Protein AF-A0A0P7M4K6-F1 (afdb_monomer_lite)

Secondary structure (DSSP, 8-state):
-HHHHHHHHHHHHHHHHHHHHHHHHHHHHHHHHHHHHHHHHHHHHHHHHHHHHHHHHHHHHHHHHHHHHHTTTTSTTTTTSEEE-SS-EEE--S-----S----SS---S-------S----S----SS----SS------SSSS-------TT------SS-----SS-----SS-----S-----S-----TTS---S---TT-SSEEEEEETTEEEEEETTEEEEEEE--

Structure (mmCIF, N/CA/C/O backbone):
data_AF-A0A0P7M4K6-F1
#
_entry.id   AF-A0A0P7M4K6-F1
#
loop_
_atom_site.group_PDB
_atom_site.id
_atom_site.type_symbol
_atom_site.label_atom_id
_atom_site.label_alt_id
_atom_site.label_comp_id
_atom_site.label_asym_id
_atom_site.label_entity_id
_atom_site.label_seq_id
_atom_site.pdbx_PDB_ins_code
_atom_site.Cartn_x
_atom_site.Cartn_y
_atom_site.Cartn_z
_atom_site.occupancy
_atom_site.B_iso_or_equiv
_atom_site.auth_seq_id
_atom_site.auth_comp_id
_atom_site.auth_asym_id
_atom_site.auth_atom_id
_atom_site.pdbx_PDB_model_num
ATOM 1 N N . MET A 1 1 ? -70.072 -16.466 118.649 1.00 64.88 1 MET A N 1
ATOM 2 C CA . MET A 1 1 ? -68.606 -16.538 118.839 1.00 64.88 1 MET A CA 1
ATOM 3 C C . MET A 1 1 ? -67.950 -17.499 117.843 1.00 64.88 1 MET A C 1
ATOM 5 O O . MET A 1 1 ? -67.249 -17.016 116.972 1.00 64.88 1 MET A O 1
ATOM 9 N N . VAL A 1 2 ? -68.235 -18.811 117.861 1.00 77.62 2 VAL A N 1
ATOM 10 C CA . VAL A 1 2 ? -67.533 -19.819 117.018 1.00 77.62 2 VAL A CA 1
ATOM 11 C C . VAL A 1 2 ? -67.615 -19.572 115.499 1.00 77.62 2 VAL A C 1
ATOM 13 O O . VAL A 1 2 ? -66.593 -19.609 114.824 1.00 77.62 2 VAL A O 1
ATOM 16 N N . GLN A 1 3 ? -68.791 -19.252 114.942 1.00 82.19 3 GLN A N 1
ATOM 17 C CA . GLN A 1 3 ? -68.910 -18.974 113.497 1.00 82.19 3 GLN A CA 1
ATOM 18 C C . GLN A 1 3 ? -68.157 -17.717 113.035 1.00 82.19 3 GLN A C 1
ATOM 20 O O . GLN A 1 3 ? -67.748 -17.632 111.880 1.00 82.19 3 GLN A O 1
ATOM 25 N N . LEU A 1 4 ? -67.984 -16.737 113.923 1.00 84.75 4 LEU A N 1
ATOM 26 C CA . LEU A 1 4 ? -67.258 -15.503 113.625 1.00 84.75 4 LEU A CA 1
ATOM 27 C C . LEU A 1 4 ? -65.752 -15.778 113.512 1.00 84.75 4 LEU A C 1
ATOM 29 O O . LEU A 1 4 ? -65.132 -15.296 112.571 1.00 84.75 4 LEU A O 1
ATOM 33 N N . ASN A 1 5 ? -65.206 -16.635 114.384 1.00 85.19 5 ASN A N 1
ATOM 34 C CA . ASN A 1 5 ? -63.810 -17.078 114.302 1.00 85.19 5 ASN A CA 1
ATOM 35 C C . ASN A 1 5 ? -63.531 -17.884 113.027 1.00 85.19 5 ASN A C 1
ATOM 37 O O . ASN A 1 5 ? -62.580 -17.577 112.328 1.00 85.19 5 ASN A O 1
ATOM 41 N N . ILE A 1 6 ? -64.403 -18.827 112.647 1.00 88.19 6 ILE A N 1
ATOM 42 C CA . ILE A 1 6 ? -64.221 -19.621 111.412 1.00 88.19 6 ILE A CA 1
ATOM 43 C C . ILE A 1 6 ? -64.186 -18.722 110.164 1.00 88.19 6 ILE A C 1
ATOM 45 O O . ILE A 1 6 ? -63.385 -18.932 109.253 1.00 88.19 6 ILE A O 1
ATOM 49 N N . ARG A 1 7 ? -65.044 -17.693 110.112 1.00 90.44 7 ARG A N 1
ATOM 50 C CA . ARG A 1 7 ? -65.034 -16.717 109.012 1.00 90.44 7 ARG A CA 1
ATOM 51 C C . ARG A 1 7 ? -63.772 -15.854 109.030 1.00 90.44 7 ARG A C 1
ATOM 53 O O . ARG A 1 7 ? -63.235 -15.587 107.962 1.00 90.44 7 ARG A O 1
ATOM 60 N N . ALA A 1 8 ? -63.293 -15.446 110.205 1.00 89.62 8 ALA A N 1
ATOM 61 C CA . ALA A 1 8 ? -62.048 -14.692 110.344 1.00 89.62 8 ALA A CA 1
ATOM 62 C C . ALA A 1 8 ? -60.819 -15.513 109.906 1.00 89.62 8 ALA A C 1
ATOM 64 O O . ALA A 1 8 ? -59.980 -15.001 109.164 1.00 89.62 8 ALA A O 1
ATOM 65 N N . ASP A 1 9 ? -60.756 -16.796 110.265 1.00 92.62 9 ASP A N 1
ATOM 66 C CA . ASP A 1 9 ? -59.681 -17.709 109.861 1.00 92.62 9 ASP A CA 1
ATOM 67 C C . ASP A 1 9 ? -59.691 -17.947 108.342 1.00 92.62 9 ASP A C 1
ATOM 69 O O . ASP A 1 9 ? -58.650 -17.898 107.686 1.00 92.62 9 ASP A O 1
ATOM 73 N N . SER A 1 10 ? -60.879 -18.123 107.751 1.00 93.81 10 SER A N 1
ATOM 74 C CA . SER A 1 10 ? -61.040 -18.264 106.299 1.00 93.81 10 SER A CA 1
ATOM 75 C C . SER A 1 10 ? -60.634 -17.001 105.537 1.00 93.81 10 SER A C 1
ATOM 77 O O . SER A 1 10 ? -60.025 -17.106 104.474 1.00 93.81 10 SER A O 1
ATOM 79 N N . ILE A 1 11 ? -60.975 -15.818 106.056 1.00 94.62 11 ILE A N 1
ATOM 80 C CA . ILE A 1 11 ? -60.559 -14.539 105.467 1.00 94.62 11 ILE A CA 1
ATOM 81 C C . ILE A 1 11 ? -59.039 -14.404 105.553 1.00 94.62 11 ILE A C 1
ATOM 83 O O . ILE A 1 11 ? -58.407 -14.065 104.557 1.00 94.62 11 ILE A O 1
ATOM 87 N N . THR A 1 12 ? -58.449 -14.725 106.705 1.00 94.50 12 THR A N 1
ATOM 88 C CA . THR A 1 12 ? -56.995 -14.675 106.913 1.00 94.50 12 THR A CA 1
ATOM 89 C C . THR A 1 12 ? -56.264 -15.583 105.922 1.00 94.50 12 THR A C 1
ATOM 91 O O . THR A 1 12 ? -55.318 -15.147 105.271 1.00 94.50 12 THR A O 1
ATOM 94 N N . ALA A 1 13 ? -56.747 -16.813 105.725 1.00 93.56 13 ALA A N 1
ATOM 95 C CA . ALA A 1 13 ? -56.165 -17.746 104.763 1.00 93.56 13 ALA A CA 1
ATOM 96 C C . ALA A 1 13 ? -56.210 -17.218 103.318 1.00 93.56 13 ALA A C 1
ATOM 98 O O . ALA A 1 13 ? -55.232 -17.369 102.575 1.00 93.56 13 ALA A O 1
ATOM 99 N N . GLU A 1 14 ? -57.315 -16.581 102.916 1.00 95.88 14 GLU A N 1
ATOM 100 C CA . GLU A 1 14 ? -57.440 -16.045 101.560 1.00 95.88 14 GLU A CA 1
ATOM 101 C C . GLU A 1 14 ? -56.618 -14.768 101.359 1.00 95.88 14 GLU A C 1
ATOM 103 O O . GLU A 1 14 ? -56.010 -14.608 100.302 1.00 95.88 14 GLU A O 1
ATOM 108 N N . VAL A 1 15 ? -56.485 -13.920 102.386 1.00 96.06 15 VAL A N 1
ATOM 109 C CA . VAL A 1 15 ? -55.549 -12.782 102.379 1.00 96.06 15 VAL A CA 1
ATOM 110 C C . VAL A 1 15 ? -54.118 -13.273 102.166 1.00 96.06 15 VAL A C 1
ATOM 112 O O . VAL A 1 15 ? -53.467 -12.840 101.219 1.00 96.06 15 VAL A O 1
ATOM 115 N N . THR A 1 16 ? -53.661 -14.272 102.927 1.00 95.81 16 THR A N 1
ATOM 116 C CA . THR A 1 16 ? -52.320 -14.856 102.751 1.00 95.81 16 THR A CA 1
ATOM 117 C C . THR A 1 16 ? -52.125 -15.491 101.369 1.00 95.81 16 THR A C 1
ATOM 119 O O . THR A 1 16 ? -51.016 -15.547 100.830 1.00 95.81 16 THR A O 1
ATOM 122 N N . ARG A 1 17 ? -53.189 -16.017 100.755 1.00 96.06 17 ARG A N 1
ATOM 123 C CA . ARG A 1 17 ? -53.138 -16.543 99.384 1.00 96.06 17 ARG A CA 1
ATOM 124 C C . ARG A 1 17 ? -53.025 -15.428 98.346 1.00 96.06 17 ARG A C 1
ATOM 126 O O . ARG A 1 17 ? -52.264 -15.584 97.388 1.00 96.06 17 ARG A O 1
ATOM 133 N N . VAL A 1 18 ? -53.745 -14.325 98.538 1.00 96.50 18 VAL A N 1
ATOM 134 C CA . VAL A 1 18 ? -53.661 -13.128 97.692 1.00 96.50 18 VAL A CA 1
ATOM 135 C C . VAL A 1 18 ? -52.281 -12.482 97.797 1.00 96.50 18 VAL A C 1
ATOM 137 O O . VAL A 1 18 ? -51.695 -12.197 96.757 1.00 96.50 18 VAL A O 1
ATOM 140 N N . GLU A 1 19 ? -51.726 -12.338 99.001 1.00 96.31 19 GLU A N 1
ATOM 141 C CA . GLU A 1 19 ? -50.377 -11.799 99.239 1.00 96.31 19 GLU A CA 1
ATOM 142 C C . GLU A 1 19 ? -49.315 -12.590 98.469 1.00 96.31 19 GLU A C 1
ATOM 144 O O . GLU A 1 19 ? -48.590 -12.029 97.652 1.00 96.31 19 GLU A O 1
ATOM 149 N N . ARG A 1 20 ? -49.317 -13.924 98.591 1.00 95.44 20 ARG A N 1
ATOM 150 C CA . ARG A 1 20 ? -48.381 -14.781 97.839 1.00 95.44 20 ARG A CA 1
ATOM 151 C C . ARG A 1 20 ? -48.524 -14.639 96.323 1.00 95.44 20 ARG A C 1
ATOM 153 O O . ARG A 1 20 ? -47.536 -14.708 95.593 1.00 95.44 20 ARG A O 1
ATOM 160 N N . LYS A 1 21 ? -49.752 -14.468 95.823 1.00 96.62 21 LYS A N 1
ATOM 161 C CA . LYS A 1 21 ? -49.997 -14.239 94.392 1.00 96.62 21 LYS A CA 1
ATOM 162 C C . LYS A 1 21 ? -49.512 -12.852 93.959 1.00 96.62 21 LYS A C 1
ATOM 164 O O . LYS A 1 21 ? -48.983 -12.728 92.854 1.00 96.62 21 LYS A O 1
ATOM 169 N N . ALA A 1 22 ? -49.672 -11.837 94.807 1.00 96.81 22 ALA A N 1
ATOM 170 C CA . ALA A 1 22 ? -49.174 -10.488 94.568 1.00 96.81 22 ALA A CA 1
ATOM 171 C C . ALA A 1 22 ? -47.639 -10.468 94.509 1.00 96.81 22 ALA A C 1
ATOM 173 O O . ALA A 1 22 ? -47.094 -9.957 93.536 1.00 96.81 22 ALA A O 1
ATOM 174 N N . ASP A 1 23 ? -46.954 -11.128 95.446 1.00 96.69 23 ASP A N 1
ATOM 175 C CA . ASP A 1 23 ? -45.488 -11.253 95.455 1.00 96.69 23 ASP A CA 1
ATOM 176 C C . ASP A 1 23 ? -44.961 -11.982 94.211 1.00 96.69 23 ASP A C 1
ATOM 178 O O . ASP A 1 23 ? -43.991 -11.563 93.571 1.00 96.69 23 ASP A O 1
ATOM 182 N N . SER A 1 24 ? -45.639 -13.064 93.815 1.00 96.94 24 SER A N 1
ATOM 183 C CA . SER A 1 24 ? -45.318 -13.793 92.586 1.00 96.94 24 SER A CA 1
ATOM 184 C C . SER A 1 24 ? -45.500 -12.917 91.343 1.00 96.94 24 SER A C 1
ATOM 186 O O . SER A 1 24 ? -44.624 -12.892 90.478 1.00 96.94 24 SER A O 1
ATOM 188 N N . THR A 1 25 ? -46.591 -12.148 91.281 1.00 96.88 25 THR A N 1
ATOM 189 C CA . THR A 1 25 ? -46.858 -11.210 90.180 1.00 96.88 25 THR A CA 1
ATOM 190 C C . THR A 1 25 ? -45.808 -10.099 90.142 1.00 96.88 25 THR A C 1
ATOM 192 O O . THR A 1 25 ? -45.288 -9.783 89.076 1.00 96.88 25 THR A O 1
ATOM 195 N N . LEU A 1 26 ? -45.433 -9.541 91.297 1.00 97.12 26 LEU A N 1
ATOM 196 C CA . LEU A 1 26 ? -44.406 -8.504 91.409 1.00 97.12 26 LEU A CA 1
ATOM 197 C C . LEU A 1 26 ? -43.044 -9.000 90.907 1.00 97.12 26 LEU A C 1
ATOM 199 O O . LEU A 1 26 ? -42.332 -8.282 90.200 1.00 97.12 26 LEU A O 1
ATOM 203 N N . THR A 1 27 ? -42.710 -10.252 91.217 1.00 96.44 27 THR A N 1
ATOM 204 C CA . THR A 1 27 ? -41.495 -10.906 90.720 1.00 96.44 27 THR A CA 1
ATOM 205 C C . THR A 1 27 ? -41.528 -11.037 89.194 1.00 96.44 27 THR A C 1
ATOM 207 O O . THR A 1 27 ? -40.575 -10.641 88.526 1.00 96.44 27 THR A O 1
ATOM 210 N N . GLN A 1 28 ? -42.642 -11.511 88.621 1.00 97.19 28 GLN A N 1
ATOM 211 C CA . GLN A 1 28 ? -42.818 -11.622 87.165 1.00 97.19 28 GLN A CA 1
ATOM 212 C C . GLN A 1 28 ? -42.725 -10.264 86.455 1.00 97.19 28 GLN A C 1
ATOM 214 O O . GLN A 1 28 ? -42.057 -10.151 85.427 1.00 97.19 28 GLN A O 1
ATOM 219 N N . VAL A 1 29 ? -43.350 -9.223 87.015 1.00 97.00 29 VAL A N 1
ATOM 220 C CA . VAL A 1 29 ? -43.292 -7.849 86.488 1.00 97.00 29 VAL A CA 1
ATOM 221 C C . VAL A 1 29 ? -41.860 -7.316 86.511 1.00 97.00 29 VAL A C 1
ATOM 223 O O . VAL A 1 29 ? -41.420 -6.696 85.544 1.00 97.00 29 VAL A O 1
ATOM 226 N N . SER A 1 30 ? -41.108 -7.602 87.573 1.00 97.12 30 SER A N 1
ATOM 227 C CA . SER A 1 30 ? -39.703 -7.199 87.682 1.00 97.12 30 SER A CA 1
ATOM 228 C C . SER A 1 30 ? -38.838 -7.877 86.615 1.00 97.12 30 SER A C 1
ATOM 230 O O . SER A 1 30 ? -38.040 -7.210 85.956 1.00 97.12 30 SER A O 1
ATOM 232 N N . SER A 1 31 ? -39.034 -9.179 86.376 1.00 96.81 31 SER A N 1
ATOM 233 C CA . SER A 1 31 ? -38.351 -9.902 85.294 1.00 96.81 31 SER A CA 1
ATOM 234 C C . SER A 1 31 ? -38.695 -9.340 83.913 1.00 96.81 31 SER A C 1
ATOM 236 O O . SER A 1 31 ? -37.791 -9.107 83.111 1.00 96.81 31 SER A O 1
ATOM 238 N N . LEU A 1 32 ? -39.974 -9.048 83.657 1.00 97.56 32 LEU A N 1
ATOM 239 C CA . LEU A 1 32 ? -40.415 -8.448 82.398 1.00 97.56 32 LEU A CA 1
ATOM 240 C C . LEU A 1 32 ? -39.808 -7.054 82.190 1.00 97.56 32 LEU A C 1
ATOM 242 O O . LEU A 1 32 ? -39.383 -6.723 81.087 1.00 97.56 32 LEU A O 1
ATOM 246 N N . SER A 1 33 ? -39.708 -6.244 83.247 1.00 96.94 33 SER A N 1
ATOM 247 C CA . SER A 1 33 ? -39.079 -4.921 83.172 1.00 96.94 33 SER A CA 1
ATOM 248 C C . SER A 1 33 ? -37.603 -5.004 82.768 1.00 96.94 33 SER A C 1
ATOM 250 O O . SER A 1 33 ? -37.127 -4.162 82.005 1.00 96.94 33 SER A O 1
ATOM 252 N N . ILE A 1 34 ? -36.876 -6.013 83.259 1.00 96.88 34 ILE A N 1
ATOM 253 C CA . ILE A 1 34 ? -35.478 -6.257 82.876 1.00 96.88 34 ILE A CA 1
ATOM 254 C C . ILE A 1 34 ? -35.400 -6.674 81.404 1.00 96.88 34 ILE A C 1
ATOM 256 O O . ILE A 1 34 ? -34.586 -6.131 80.656 1.00 96.88 34 ILE A O 1
ATOM 260 N N . GLU A 1 35 ? -36.261 -7.596 80.972 1.00 97.25 35 GLU A N 1
ATOM 261 C CA . GLU A 1 35 ? -36.314 -8.064 79.584 1.00 97.25 35 GLU A CA 1
ATOM 262 C C . GLU A 1 35 ? -36.625 -6.919 78.610 1.00 97.25 35 GLU A C 1
ATOM 264 O O . GLU A 1 35 ? -35.933 -6.753 77.606 1.00 97.25 35 GLU A O 1
ATOM 269 N N . VAL A 1 36 ? -37.586 -6.052 78.942 1.00 97.56 36 VAL A N 1
ATOM 270 C CA . VAL A 1 36 ? -37.911 -4.851 78.156 1.00 97.56 36 VAL A CA 1
ATOM 271 C C . VAL A 1 36 ? -36.711 -3.904 78.058 1.00 97.56 36 VAL A C 1
ATOM 273 O O . VAL A 1 36 ? -36.422 -3.390 76.975 1.00 97.56 36 VAL A O 1
ATOM 276 N N . GLY A 1 37 ? -35.956 -3.711 79.145 1.00 97.44 37 GLY A N 1
ATOM 277 C CA . GLY A 1 37 ? -34.721 -2.920 79.120 1.00 97.44 37 GLY A CA 1
ATOM 278 C C . GLY A 1 37 ? -33.650 -3.517 78.196 1.00 97.44 37 GLY A C 1
ATOM 279 O O . GLY A 1 37 ? -32.995 -2.799 77.432 1.00 97.44 37 GLY A O 1
ATOM 280 N N . GLN A 1 38 ? -33.510 -4.844 78.199 1.00 97.44 38 GLN A N 1
ATOM 281 C CA . GLN A 1 38 ? -32.600 -5.556 77.299 1.00 97.44 38 GLN A CA 1
ATOM 282 C C . GLN A 1 38 ? -33.044 -5.458 75.835 1.00 97.44 38 GLN A C 1
ATOM 284 O O . GLN A 1 38 ? -32.205 -5.242 74.957 1.00 97.44 38 GLN A O 1
ATOM 289 N N . ILE A 1 39 ? -34.346 -5.576 75.559 1.00 97.69 39 ILE A N 1
ATOM 290 C CA . ILE A 1 39 ? -34.920 -5.403 74.218 1.00 97.69 39 ILE A CA 1
ATOM 291 C C . ILE A 1 39 ? -34.652 -3.985 73.712 1.00 97.69 39 ILE A C 1
ATOM 293 O O . ILE A 1 39 ? -34.126 -3.833 72.613 1.00 97.69 39 ILE A O 1
ATOM 297 N N . SER A 1 40 ? -34.918 -2.960 74.525 1.00 97.56 40 SER A N 1
ATOM 298 C CA . SER A 1 40 ? -34.661 -1.555 74.177 1.00 97.56 40 SER A CA 1
ATOM 299 C C . SER A 1 40 ? -33.190 -1.303 73.812 1.00 97.56 40 SER A C 1
ATOM 301 O O . SER A 1 40 ? -32.875 -0.659 72.805 1.00 97.56 40 SER A O 1
ATOM 303 N N . THR A 1 41 ? -32.272 -1.918 74.564 1.00 97.31 41 THR A N 1
ATOM 304 C CA . THR A 1 41 ? -30.832 -1.853 74.277 1.00 97.31 41 THR A CA 1
ATOM 305 C C . THR A 1 41 ? -30.485 -2.547 72.954 1.00 97.31 41 THR A C 1
ATOM 307 O O . THR A 1 41 ? -29.717 -2.022 72.148 1.00 97.31 41 THR A O 1
ATOM 310 N N . ARG A 1 42 ? -31.054 -3.732 72.690 1.00 97.81 42 ARG A N 1
ATOM 311 C CA . ARG A 1 42 ? -30.828 -4.469 71.435 1.00 97.81 42 ARG A CA 1
ATOM 312 C C . ARG A 1 42 ? -31.375 -3.720 70.221 1.00 97.81 42 ARG A C 1
ATOM 314 O O . ARG A 1 42 ? -30.688 -3.683 69.204 1.00 97.81 42 ARG A O 1
ATOM 321 N N . VAL A 1 43 ? -32.555 -3.112 70.336 1.00 97.75 43 VAL A N 1
ATOM 322 C CA . VAL A 1 43 ? -33.174 -2.302 69.274 1.00 97.75 43 VAL A CA 1
ATOM 323 C C . VAL A 1 43 ? -32.295 -1.098 68.939 1.00 97.75 43 VAL A C 1
ATOM 325 O O . VAL A 1 43 ? -31.909 -0.944 67.787 1.00 97.75 43 VAL A O 1
ATOM 328 N N . SER A 1 44 ? -31.846 -0.342 69.944 1.00 97.50 44 SER A N 1
ATOM 329 C CA . SER A 1 44 ? -30.939 0.802 69.733 1.00 97.50 44 SER A CA 1
ATOM 330 C C . SER A 1 44 ? -29.641 0.417 69.000 1.00 97.50 44 SER A C 1
ATOM 332 O O . SER A 1 44 ? -29.144 1.146 68.135 1.00 97.50 44 SER A O 1
ATOM 334 N N . ASN A 1 45 ? -29.088 -0.761 69.311 1.00 97.38 45 ASN A N 1
ATOM 335 C CA . ASN A 1 45 ? -27.903 -1.287 68.628 1.00 97.38 45 ASN A CA 1
ATOM 336 C C . ASN A 1 45 ? -28.188 -1.697 67.173 1.00 97.38 45 ASN A C 1
ATOM 338 O O . ASN A 1 45 ? -27.321 -1.541 66.311 1.00 97.38 45 ASN A O 1
ATOM 342 N N . ILE A 1 46 ? -29.375 -2.245 66.894 1.00 97.81 46 ILE A N 1
ATOM 343 C CA . ILE A 1 46 ? -29.807 -2.585 65.532 1.00 97.81 46 ILE A CA 1
ATOM 344 C C . ILE A 1 46 ? -29.978 -1.312 64.705 1.00 97.81 46 ILE A C 1
ATOM 346 O O . ILE A 1 46 ? -29.415 -1.255 63.615 1.00 97.81 46 ILE A O 1
ATOM 350 N N . ASP A 1 47 ? -30.643 -0.288 65.240 1.00 97.75 47 ASP A N 1
ATOM 351 C CA . ASP A 1 47 ? -30.849 0.993 64.552 1.00 97.75 47 ASP A CA 1
ATOM 352 C C . ASP A 1 47 ? -29.515 1.636 64.150 1.00 97.75 47 ASP A C 1
ATOM 354 O O . ASP A 1 47 ? -29.330 2.066 63.012 1.00 97.75 47 ASP A O 1
ATOM 358 N N . SER A 1 48 ? -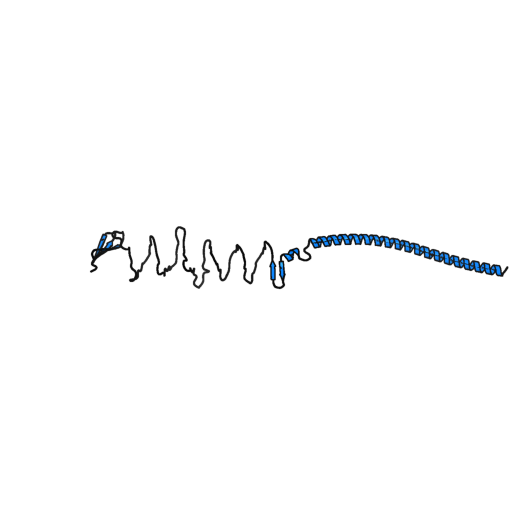28.526 1.603 65.048 1.00 97.06 48 SER A N 1
ATOM 359 C CA . SER A 1 48 ? -27.182 2.129 64.770 1.00 97.06 48 SER A CA 1
ATOM 360 C C . SER A 1 48 ? -26.460 1.355 63.655 1.00 97.06 48 SER A C 1
ATOM 362 O O . SER A 1 48 ? -25.822 1.944 62.773 1.00 97.06 48 SER A O 1
ATOM 364 N N . ARG A 1 49 ? -26.559 0.017 63.664 1.00 97.75 49 ARG A N 1
ATOM 365 C CA . ARG A 1 49 ? -25.972 -0.843 62.620 1.00 97.75 49 ARG A CA 1
ATOM 366 C C . ARG A 1 49 ? -26.678 -0.660 61.282 1.00 97.75 49 ARG A C 1
ATOM 368 O O . ARG A 1 49 ? -26.005 -0.664 60.253 1.00 97.75 49 ARG A O 1
ATOM 375 N N . LEU A 1 50 ? -27.998 -0.491 61.303 1.00 97.75 50 LEU A N 1
ATOM 376 C CA . LEU A 1 50 ? -28.810 -0.268 60.116 1.00 97.75 50 LEU A CA 1
ATOM 377 C C . LEU A 1 50 ? -28.447 1.067 59.463 1.00 97.75 50 LEU A C 1
ATOM 379 O O . LEU A 1 50 ? -28.083 1.064 58.293 1.00 97.75 50 LEU A O 1
ATOM 383 N N . GLY A 1 51 ? -28.380 2.162 60.227 1.00 97.81 51 GLY A N 1
ATOM 384 C CA . GLY A 1 51 ? -27.967 3.464 59.691 1.00 97.81 51 GLY A CA 1
ATOM 385 C C . GLY A 1 51 ? -26.547 3.457 59.101 1.00 97.81 51 GLY A C 1
ATOM 386 O O . GLY A 1 51 ? -26.282 4.068 58.064 1.00 97.81 51 GLY A O 1
ATOM 387 N N . THR A 1 52 ? -25.625 2.698 59.706 1.00 97.31 52 THR A N 1
ATOM 388 C CA . THR A 1 52 ? -24.264 2.521 59.163 1.00 97.31 52 THR A CA 1
ATOM 389 C C . THR A 1 52 ? -24.268 1.728 57.850 1.00 97.31 52 THR A C 1
ATOM 391 O O . THR A 1 52 ? -23.551 2.076 56.904 1.00 97.31 52 THR A O 1
ATOM 394 N N . ALA A 1 53 ? -25.076 0.667 57.774 1.00 97.12 53 ALA A N 1
ATOM 395 C CA . ALA A 1 53 ? -25.224 -0.144 56.570 1.00 97.12 53 ALA A CA 1
ATOM 396 C C . ALA A 1 53 ? -25.870 0.657 55.431 1.00 97.12 53 ALA A C 1
ATOM 398 O O . ALA A 1 53 ? -25.358 0.639 54.315 1.00 97.12 53 ALA A O 1
ATOM 399 N N . GLU A 1 54 ? -26.928 1.414 55.719 1.00 97.75 54 GLU A N 1
ATOM 400 C CA . GLU A 1 54 ? -27.609 2.285 54.757 1.00 97.75 54 GLU A CA 1
ATOM 401 C C . GLU A 1 54 ? -26.652 3.323 54.160 1.00 97.75 54 GLU A C 1
ATOM 403 O O . GLU A 1 54 ? -26.560 3.451 52.939 1.00 97.75 54 GLU A O 1
ATOM 408 N N . SER A 1 55 ? -25.858 3.999 54.998 1.00 97.19 55 SER A N 1
ATOM 409 C CA . SER A 1 55 ? -24.843 4.955 54.535 1.00 97.19 55 SER A CA 1
ATOM 410 C C . SER A 1 55 ? -23.790 4.293 53.637 1.00 97.19 55 SER A C 1
ATOM 412 O O . SER A 1 55 ? -23.463 4.808 52.564 1.00 97.19 55 SER A O 1
ATOM 414 N N . SER A 1 56 ? -23.308 3.106 54.022 1.00 97.44 56 SER A N 1
ATOM 415 C CA . SER A 1 56 ? -22.333 2.343 53.233 1.00 97.44 56 SER A CA 1
ATOM 416 C C . SER A 1 56 ? -22.898 1.924 51.872 1.00 97.44 56 SER A C 1
ATOM 418 O O . SER A 1 56 ? -22.212 2.055 50.858 1.00 97.44 56 SER A O 1
ATOM 420 N N . ILE A 1 57 ? -24.158 1.476 51.828 1.00 97.19 57 ILE A N 1
ATOM 421 C CA . ILE A 1 57 ? -24.853 1.095 50.592 1.00 97.19 57 ILE A CA 1
ATOM 422 C C . ILE A 1 57 ? -24.983 2.304 49.661 1.00 97.19 57 ILE A C 1
ATOM 424 O O . ILE A 1 57 ? -24.635 2.206 48.486 1.00 97.19 57 ILE A O 1
ATOM 428 N N . VAL A 1 58 ? -25.417 3.461 50.170 1.00 97.12 58 VAL A N 1
ATOM 429 C CA . VAL A 1 58 ? -25.561 4.686 49.361 1.00 97.12 58 VAL A CA 1
ATOM 430 C C . VAL A 1 58 ? -24.220 5.121 48.763 1.00 97.12 58 VAL A C 1
ATOM 432 O O . VAL A 1 58 ? -24.138 5.429 47.571 1.00 97.12 58 VAL A O 1
ATOM 435 N N . GLN A 1 59 ? -23.148 5.095 49.557 1.00 95.50 59 GLN A N 1
ATOM 436 C CA . GLN A 1 59 ? -21.804 5.428 49.078 1.00 95.50 59 GLN A CA 1
ATOM 437 C C . GLN A 1 59 ? -21.321 4.447 48.001 1.00 95.50 59 GLN A C 1
ATOM 439 O O . GLN A 1 59 ? -20.807 4.871 46.963 1.00 95.50 59 GLN A O 1
ATOM 444 N N . GLN A 1 60 ? -21.523 3.143 48.211 1.00 96.12 60 GLN A N 1
ATOM 445 C CA . GLN A 1 60 ? -21.164 2.109 47.240 1.00 96.12 60 GLN A CA 1
ATOM 446 C C . GLN A 1 60 ? -21.949 2.252 45.934 1.00 96.12 60 GLN A C 1
ATOM 448 O O . GLN A 1 60 ? -21.356 2.127 44.865 1.00 96.12 60 GLN A O 1
ATOM 453 N N . VAL A 1 61 ? -23.242 2.585 45.986 1.00 93.69 61 VAL A N 1
ATOM 454 C CA . VAL A 1 61 ? -24.058 2.862 44.791 1.00 93.69 61 VAL A CA 1
ATOM 455 C C . VAL A 1 61 ? -23.480 4.033 43.993 1.00 93.69 61 VAL A C 1
ATOM 457 O O . VAL A 1 61 ? -23.321 3.923 42.776 1.00 93.69 61 VAL A O 1
ATOM 460 N N . GLY A 1 62 ? -23.089 5.123 44.660 1.00 92.56 62 GLY A N 1
ATOM 461 C CA . GLY A 1 62 ? -22.421 6.252 44.007 1.00 92.56 62 GLY A CA 1
ATOM 462 C C . GLY A 1 62 ? -21.092 5.858 43.349 1.00 92.56 62 GLY A C 1
ATOM 463 O O . GLY A 1 62 ? -20.831 6.217 42.199 1.00 92.56 62 GLY A O 1
ATOM 464 N N . GLN A 1 63 ? -20.271 5.062 44.041 1.00 90.56 63 GLN A N 1
ATOM 465 C CA . GLN A 1 63 ? -19.004 4.552 43.505 1.00 90.56 63 GLN A CA 1
ATOM 466 C C . GLN A 1 63 ? -19.204 3.613 42.311 1.00 90.56 63 GLN A C 1
ATOM 468 O O . GLN A 1 63 ? -18.466 3.718 41.334 1.00 90.56 63 GLN A O 1
ATOM 473 N N . ILE A 1 64 ? -20.186 2.709 42.371 1.00 86.06 64 ILE A N 1
ATOM 474 C CA . ILE A 1 64 ? -20.536 1.801 41.272 1.00 86.06 64 ILE A CA 1
ATOM 475 C C . ILE A 1 64 ? -20.994 2.616 40.066 1.00 86.06 64 ILE A C 1
ATOM 477 O O . ILE A 1 64 ? -20.452 2.427 38.984 1.00 86.06 64 ILE A O 1
ATOM 481 N N . SER A 1 65 ? -21.914 3.566 40.256 1.00 84.50 65 SER A N 1
ATOM 482 C CA . SER A 1 65 ? -22.404 4.438 39.183 1.00 84.50 65 SER A CA 1
ATOM 483 C C . SER A 1 65 ? -21.262 5.210 38.507 1.00 84.50 65 SER A C 1
ATOM 485 O O . SER A 1 65 ? -21.133 5.196 37.284 1.00 84.50 65 SER A O 1
ATOM 487 N N . SER A 1 66 ? -20.350 5.790 39.295 1.00 82.62 66 SER A N 1
ATOM 488 C CA . SER A 1 66 ? -19.183 6.506 38.764 1.00 82.62 66 SER A CA 1
ATOM 489 C C . SER A 1 66 ? -18.204 5.581 38.028 1.00 82.62 66 SER A C 1
ATOM 491 O O . SER A 1 66 ? -17.759 5.900 36.926 1.00 82.62 66 SER A O 1
ATOM 493 N N . LYS A 1 67 ? -17.903 4.395 38.578 1.00 82.62 67 LYS A N 1
ATOM 494 C CA . LYS A 1 67 ? -17.036 3.402 37.919 1.00 82.62 67 LYS A CA 1
ATOM 495 C C . LYS A 1 67 ? -17.644 2.866 36.623 1.00 82.62 67 LYS A C 1
ATOM 497 O O . LYS A 1 67 ? -16.913 2.703 35.651 1.00 82.62 67 LYS A O 1
ATOM 502 N N . VAL A 1 68 ? -18.955 2.625 36.596 1.00 75.56 68 VAL A N 1
ATOM 503 C CA . VAL A 1 68 ? -19.709 2.194 35.405 1.00 75.56 68 VAL A CA 1
ATOM 504 C C . VAL A 1 68 ? -19.802 3.310 34.362 1.00 75.56 68 VAL A C 1
ATOM 506 O O . VAL A 1 68 ? -19.840 3.019 33.176 1.00 75.56 68 VAL A O 1
ATOM 509 N N . SER A 1 69 ? -19.797 4.580 34.770 1.00 73.19 69 SER A N 1
ATOM 510 C CA . SER A 1 69 ? -19.729 5.707 33.831 1.00 73.19 69 SER A CA 1
ATOM 511 C C . SER A 1 69 ? -18.336 5.899 33.222 1.00 73.19 69 SER A C 1
ATOM 513 O O . SER A 1 69 ? -18.236 6.435 32.122 1.00 73.19 69 SER A O 1
ATOM 515 N N . GLN A 1 70 ? -17.269 5.539 33.941 1.00 65.75 70 GLN A N 1
ATOM 516 C CA . GLN A 1 70 ? -15.884 5.702 33.475 1.00 65.75 70 GLN A CA 1
ATOM 517 C C . GLN A 1 70 ? -15.364 4.484 32.707 1.00 65.75 70 GLN A C 1
ATOM 519 O O . GLN A 1 70 ? -14.550 4.619 31.798 1.00 65.75 70 GLN A O 1
ATOM 524 N N . THR A 1 71 ? -15.812 3.290 33.083 1.00 58.44 71 THR A N 1
ATOM 525 C CA . THR A 1 71 ? -15.482 2.045 32.391 1.00 58.44 71 THR A CA 1
ATOM 526 C C . THR A 1 71 ? -16.558 1.819 31.348 1.00 58.44 71 THR A C 1
ATOM 528 O O . THR A 1 71 ? -17.731 1.861 31.693 1.00 58.44 71 THR A O 1
ATOM 531 N N . ASP A 1 72 ? -16.189 1.563 30.097 1.00 57.44 72 ASP A N 1
ATOM 532 C CA . ASP A 1 72 ? -17.122 1.249 29.010 1.00 57.44 72 ASP A CA 1
ATOM 533 C C . ASP A 1 72 ? -17.824 -0.110 29.234 1.00 57.44 72 ASP A C 1
ATOM 535 O O . ASP A 1 72 ? -17.580 -1.098 28.550 1.00 57.44 72 ASP A O 1
ATOM 539 N N . TYR A 1 73 ? -18.657 -0.189 30.270 1.00 53.97 73 TYR A N 1
ATOM 540 C CA . TYR A 1 73 ? -19.215 -1.416 30.840 1.00 53.97 73 TYR A CA 1
ATOM 541 C C . TYR A 1 73 ? -20.194 -2.117 29.888 1.00 53.97 73 TYR A C 1
ATOM 543 O O . TYR A 1 73 ? -20.324 -3.338 29.919 1.00 53.97 73 TYR A O 1
ATOM 551 N N . ASN A 1 74 ? -20.862 -1.350 29.025 1.00 59.22 74 ASN A N 1
ATOM 552 C CA . ASN A 1 74 ? -21.745 -1.860 27.976 1.00 59.22 74 ASN A CA 1
ATOM 553 C C . ASN A 1 74 ? -21.056 -1.930 26.603 1.00 59.22 74 ASN A C 1
ATOM 555 O O . ASN A 1 74 ? -21.706 -2.280 25.622 1.00 59.22 74 ASN A O 1
ATOM 559 N N . GLY A 1 75 ? -19.770 -1.578 26.525 1.00 54.16 75 GLY A N 1
ATOM 560 C CA . GLY A 1 75 ? -19.020 -1.530 25.279 1.00 54.16 75 GLY A CA 1
ATOM 561 C C . GLY A 1 75 ? -19.480 -0.445 24.303 1.00 54.16 75 GLY A C 1
ATOM 562 O O . GLY A 1 75 ? -18.972 -0.404 23.195 1.00 54.16 75 GLY A O 1
ATOM 563 N N . ASN A 1 76 ? -20.435 0.433 24.624 1.00 54.19 76 ASN A N 1
ATOM 564 C CA . ASN A 1 76 ? -20.995 1.346 23.622 1.00 54.19 76 ASN A CA 1
ATOM 565 C C . ASN A 1 76 ? -20.021 2.455 23.194 1.00 54.19 76 ASN A C 1
ATOM 567 O O . ASN A 1 76 ? -20.203 3.031 22.125 1.00 54.19 76 ASN A O 1
ATOM 571 N N . THR A 1 77 ? -18.976 2.759 23.963 1.00 57.22 77 THR A N 1
ATOM 572 C CA . THR A 1 77 ? -18.006 3.814 23.617 1.00 57.22 77 THR A CA 1
ATOM 573 C C . THR A 1 77 ? -16.860 3.278 22.751 1.00 57.22 77 THR A C 1
ATOM 575 O O . THR A 1 77 ? -16.430 3.947 21.816 1.00 57.22 77 THR A O 1
ATOM 578 N N . ILE A 1 78 ? -16.394 2.055 23.009 1.00 55.19 78 ILE A N 1
ATOM 579 C CA . ILE A 1 78 ? -15.324 1.377 22.264 1.00 55.19 78 ILE A CA 1
ATOM 580 C C . ILE A 1 78 ? -15.908 0.537 21.113 1.00 55.19 78 ILE A C 1
ATOM 582 O O . ILE A 1 78 ? -15.365 0.551 20.009 1.00 55.19 78 ILE A O 1
ATOM 586 N N . ALA A 1 79 ? -17.042 -0.141 21.312 1.00 50.28 79 ALA A N 1
ATOM 587 C CA . ALA A 1 79 ? -17.715 -0.937 20.278 1.00 50.28 79 ALA A CA 1
ATOM 588 C C . ALA A 1 79 ? -18.558 -0.100 19.304 1.00 50.28 79 ALA A C 1
ATOM 590 O O . ALA A 1 79 ? -18.799 -0.556 18.190 1.00 50.28 79 ALA A O 1
ATOM 591 N N . SER A 1 80 ? -18.942 1.146 19.621 1.00 53.00 80 SER A N 1
ATOM 592 C CA . SER A 1 80 ? -19.536 2.016 18.584 1.00 53.00 80 SER A CA 1
ATOM 593 C C . SER A 1 80 ? -18.550 2.358 17.461 1.00 53.00 80 SER A C 1
ATOM 595 O O . SER A 1 80 ? -18.976 2.643 16.343 1.00 53.00 80 SER A O 1
ATOM 597 N N . LEU A 1 81 ? -17.239 2.271 17.717 1.00 53.34 81 LEU A N 1
ATOM 598 C CA . LEU A 1 81 ? -16.194 2.480 16.710 1.00 53.34 81 LEU A CA 1
ATOM 599 C C . LEU A 1 81 ? -15.855 1.204 15.916 1.00 53.34 81 LEU A C 1
ATOM 601 O O . LEU A 1 81 ? -15.319 1.300 14.808 1.00 53.34 81 LEU A O 1
ATOM 605 N N . ILE A 1 82 ? -16.173 0.021 16.457 1.00 68.44 82 ILE A N 1
ATOM 606 C CA . ILE A 1 82 ? -15.908 -1.297 15.861 1.00 68.44 82 ILE A CA 1
ATOM 607 C C . ILE A 1 82 ? -17.232 -2.067 15.765 1.00 68.44 82 ILE A C 1
ATOM 609 O O . ILE A 1 82 ? -17.623 -2.796 16.672 1.00 68.44 82 ILE A O 1
ATOM 613 N N . ASN A 1 83 ? -17.924 -1.925 14.637 1.00 71.94 83 ASN A N 1
ATOM 614 C CA . ASN A 1 83 ? -19.172 -2.635 14.370 1.00 71.94 83 ASN A CA 1
ATOM 615 C C . ASN A 1 83 ? -18.867 -4.056 13.867 1.00 71.94 83 ASN A C 1
ATOM 617 O O . ASN A 1 83 ? -18.486 -4.241 12.707 1.00 71.94 83 ASN A O 1
ATOM 621 N N . GLN A 1 84 ? -18.999 -5.044 14.753 1.00 82.88 84 GLN A N 1
ATOM 622 C CA . GLN A 1 84 ? -18.712 -6.452 14.487 1.00 82.88 84 GLN A CA 1
ATOM 623 C C . GLN A 1 84 ? -19.993 -7.297 14.412 1.00 82.88 84 GLN A C 1
ATOM 625 O O . GLN A 1 84 ? -20.839 -7.262 15.302 1.00 82.88 84 GLN A O 1
ATOM 630 N N . THR A 1 85 ? -20.093 -8.122 13.373 1.00 84.31 85 THR A N 1
ATOM 631 C CA . THR A 1 85 ? -21.046 -9.229 13.232 1.00 84.31 85 THR A CA 1
ATOM 632 C C . THR A 1 85 ? -20.295 -10.565 13.257 1.00 84.31 85 THR A C 1
ATOM 634 O O . THR A 1 85 ? -19.065 -10.605 13.323 1.00 84.31 85 THR A O 1
ATOM 637 N N . SER A 1 86 ? -21.016 -11.687 13.160 1.00 88.00 86 SER A N 1
ATOM 638 C CA . SER A 1 86 ? -20.399 -13.016 13.025 1.00 88.00 86 SER A CA 1
ATOM 639 C C . SER A 1 86 ? -19.561 -13.186 11.749 1.00 88.00 86 SER A C 1
ATOM 641 O O . SER A 1 86 ? -18.770 -14.123 11.673 1.00 88.00 86 SER A O 1
ATOM 643 N N . THR A 1 87 ? -19.709 -12.298 10.758 1.00 89.56 87 THR A N 1
ATOM 644 C CA . THR A 1 87 ? -19.044 -12.395 9.446 1.00 89.56 87 THR A CA 1
ATOM 645 C C . THR A 1 87 ? -18.214 -11.170 9.076 1.00 89.56 87 THR A C 1
ATOM 647 O O . THR A 1 87 ? -17.508 -11.194 8.070 1.00 89.56 87 THR A O 1
ATOM 650 N N . THR A 1 88 ? -18.331 -10.061 9.806 1.00 88.94 88 THR A N 1
ATOM 651 C CA . THR A 1 88 ? -17.789 -8.774 9.360 1.00 88.94 88 THR A CA 1
ATOM 652 C C . THR A 1 88 ? -17.360 -7.924 10.538 1.00 88.94 88 THR A C 1
ATOM 654 O O . THR A 1 88 ? -18.025 -7.895 11.563 1.00 88.94 88 THR A O 1
ATOM 657 N N . ILE A 1 89 ? -16.265 -7.187 10.376 1.00 90.25 89 ILE A N 1
ATOM 658 C CA . ILE A 1 89 ? -15.859 -6.125 11.293 1.00 90.25 89 ILE A CA 1
ATOM 659 C C . ILE A 1 89 ? -15.737 -4.846 10.473 1.00 90.25 89 ILE A C 1
ATOM 661 O O . ILE A 1 89 ? -15.026 -4.819 9.469 1.00 90.25 89 ILE A O 1
ATOM 665 N N . ARG A 1 90 ? -16.413 -3.781 10.900 1.00 88.19 90 ARG A N 1
ATOM 666 C CA . ARG A 1 90 ? -16.305 -2.443 10.322 1.00 88.19 90 ARG A CA 1
ATOM 667 C C . ARG A 1 90 ? -15.733 -1.485 11.355 1.00 88.19 90 ARG A C 1
ATOM 669 O O . ARG A 1 90 ? -16.375 -1.201 12.360 1.00 88.19 90 ARG A O 1
ATOM 676 N N . ILE A 1 91 ? -14.544 -0.962 11.074 1.00 88.75 91 ILE A N 1
ATOM 677 C CA . ILE A 1 91 ? -13.852 -0.000 11.935 1.00 88.75 91 ILE A CA 1
ATOM 678 C C . ILE A 1 91 ? -14.033 1.396 11.339 1.00 88.75 91 ILE A C 1
ATOM 680 O O . ILE A 1 91 ? -13.624 1.642 10.205 1.00 88.75 91 ILE A O 1
ATOM 684 N N . GLN A 1 92 ? -14.652 2.308 12.086 1.00 84.62 92 GLN A N 1
ATOM 685 C CA . GLN A 1 92 ? -14.801 3.710 11.694 1.00 84.62 92 GLN A CA 1
ATOM 686 C C . GLN A 1 92 ? -13.925 4.596 12.569 1.00 84.62 92 GLN A C 1
ATOM 688 O O . GLN A 1 92 ? -14.338 5.035 13.637 1.00 84.62 92 GLN A O 1
ATOM 693 N N . ALA A 1 93 ? -12.717 4.884 12.100 1.00 80.94 93 ALA A N 1
ATOM 694 C CA . ALA A 1 93 ? -11.787 5.761 12.794 1.00 80.94 93 ALA A CA 1
ATOM 695 C C . ALA A 1 93 ? -11.081 6.683 11.797 1.00 80.94 93 ALA A C 1
ATOM 697 O O . ALA A 1 93 ? -10.896 6.326 10.636 1.00 80.94 93 ALA A O 1
ATOM 698 N N . SER A 1 94 ? -10.650 7.859 12.256 1.00 84.06 94 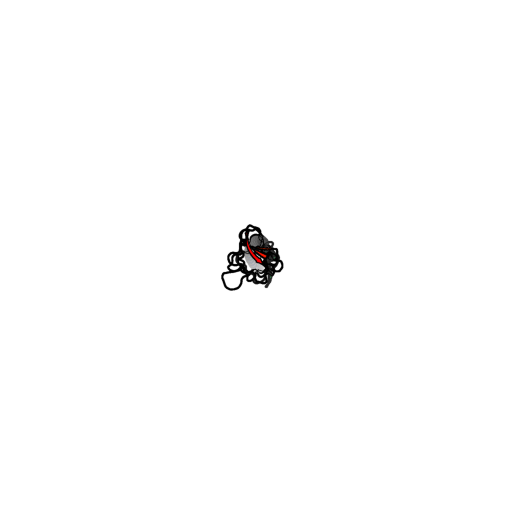SER A N 1
ATOM 699 C CA . SER A 1 94 ? -9.826 8.770 11.450 1.00 84.06 94 SER A CA 1
ATOM 700 C C . SER A 1 94 ? -8.419 8.220 11.193 1.00 84.06 94 SER A C 1
ATOM 702 O O . SER A 1 94 ? -7.781 8.607 10.216 1.00 84.06 94 SER A O 1
ATOM 704 N N . LYS A 1 95 ? -7.927 7.330 12.069 1.00 85.12 95 LYS A N 1
ATOM 705 C CA . LYS A 1 95 ? -6.641 6.630 11.954 1.00 85.12 95 LYS A CA 1
ATOM 706 C C . 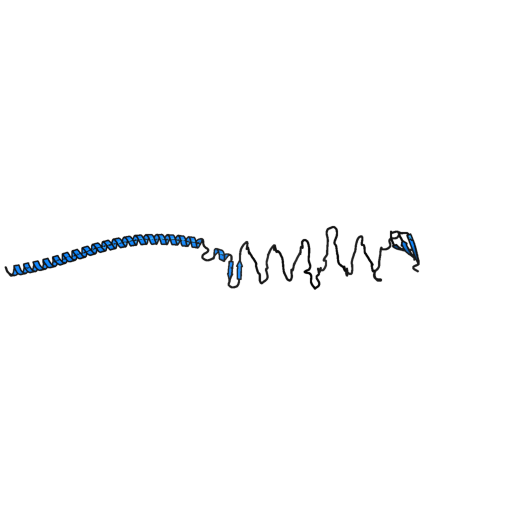LYS A 1 95 ? -6.748 5.230 12.553 1.00 85.12 95 LYS A C 1
ATOM 708 O O . LYS A 1 95 ? -7.346 5.060 13.613 1.00 85.12 95 LYS A O 1
ATOM 713 N N . ILE A 1 96 ? -6.120 4.253 11.904 1.00 90.12 96 ILE A N 1
ATOM 714 C CA . ILE A 1 96 ? -5.968 2.881 12.400 1.00 90.12 96 ILE A CA 1
ATOM 715 C C . ILE A 1 96 ? -4.482 2.533 12.302 1.00 90.12 96 ILE A C 1
ATOM 717 O O . ILE A 1 96 ? -3.917 2.569 11.213 1.00 90.12 96 ILE A O 1
ATOM 721 N N . ASN A 1 97 ? -3.853 2.192 13.427 1.00 91.69 97 ASN A N 1
ATOM 722 C CA . ASN A 1 97 ? -2.471 1.717 13.455 1.00 91.69 97 ASN A CA 1
ATOM 723 C C . ASN A 1 97 ? -2.468 0.196 13.620 1.00 91.69 97 ASN A C 1
ATOM 725 O O . ASN A 1 97 ? -2.964 -0.318 14.621 1.00 91.69 97 ASN A O 1
ATOM 729 N N . LEU A 1 98 ? -1.889 -0.516 12.655 1.00 93.56 98 LEU A N 1
ATOM 730 C CA . LEU A 1 98 ? -1.691 -1.963 12.703 1.00 93.56 98 LEU A CA 1
ATOM 731 C C . LEU A 1 98 ? -0.203 -2.234 12.944 1.00 93.56 98 LEU A C 1
ATOM 733 O O . LEU A 1 98 ? 0.640 -1.745 12.196 1.00 93.56 98 LEU A O 1
ATOM 737 N N . VAL A 1 99 ? 0.126 -2.986 13.994 1.00 93.88 99 VAL A N 1
ATOM 738 C CA . VAL A 1 99 ? 1.512 -3.320 14.357 1.00 93.88 99 VAL A CA 1
ATOM 739 C C . VAL A 1 99 ? 1.733 -4.815 14.154 1.00 93.88 99 VAL A C 1
ATOM 741 O O . VAL A 1 99 ? 0.945 -5.630 14.628 1.00 93.88 99 VAL A O 1
ATOM 744 N N . GLY A 1 100 ? 2.819 -5.171 13.468 1.00 94.88 100 GLY A N 1
ATOM 745 C CA . GLY A 1 100 ? 3.148 -6.554 13.122 1.00 94.88 100 GLY A CA 1
ATOM 746 C C . GLY A 1 100 ? 2.709 -6.941 11.708 1.00 94.88 100 GLY A C 1
ATOM 747 O O . GLY A 1 100 ? 2.459 -6.087 10.859 1.00 94.88 100 GLY A O 1
ATOM 748 N N . ALA A 1 101 ? 2.663 -8.247 11.440 1.00 93.44 101 ALA A N 1
ATOM 749 C CA . ALA A 1 101 ? 2.286 -8.767 10.130 1.00 93.44 101 ALA A CA 1
ATOM 750 C C . ALA A 1 101 ? 0.765 -8.701 9.928 1.00 93.44 101 ALA A C 1
ATOM 752 O O . ALA A 1 101 ? 0.002 -9.268 10.708 1.00 93.44 101 ALA A O 1
ATOM 753 N N . VAL A 1 102 ? 0.333 -8.061 8.842 1.00 95.25 102 VAL A N 1
ATOM 754 C CA . VAL A 1 102 ? -1.074 -7.987 8.430 1.00 95.25 102 VAL A CA 1
ATOM 755 C C . VAL A 1 102 ? -1.261 -8.867 7.199 1.00 95.25 102 VAL A C 1
ATOM 757 O O . VAL A 1 102 ? -0.554 -8.707 6.207 1.00 95.25 102 VAL A O 1
ATOM 760 N N . ARG A 1 103 ? -2.205 -9.812 7.256 1.00 94.25 103 ARG A N 1
ATOM 761 C CA . ARG A 1 103 ? -2.564 -10.677 6.123 1.00 94.25 103 ARG A CA 1
ATOM 762 C C . ARG A 1 103 ? -3.966 -10.323 5.652 1.00 94.25 103 ARG A C 1
ATOM 764 O O . ARG A 1 103 ? -4.913 -10.437 6.424 1.00 94.25 103 ARG A O 1
ATOM 771 N N . VAL A 1 104 ? -4.092 -9.941 4.387 1.00 94.00 104 VAL A N 1
ATOM 772 C CA . VAL A 1 104 ? -5.380 -9.730 3.720 1.00 94.00 104 VAL A CA 1
ATOM 773 C C . VAL A 1 104 ? -5.597 -10.912 2.781 1.00 94.00 104 VAL A C 1
ATOM 775 O O . VAL A 1 104 ? -4.708 -11.259 2.010 1.00 94.00 104 VAL A O 1
ATOM 778 N N . LEU A 1 105 ? -6.737 -11.591 2.913 1.00 93.12 105 LEU A N 1
ATOM 779 C CA . LEU A 1 105 ? -7.031 -12.830 2.176 1.00 93.12 105 LEU A CA 1
ATOM 780 C C . LEU A 1 105 ? -7.744 -12.580 0.837 1.00 93.12 105 LEU A C 1
ATOM 782 O O . LEU A 1 105 ? -8.042 -13.526 0.114 1.00 93.12 105 LEU A O 1
ATOM 786 N N . SER A 1 106 ? -8.035 -11.318 0.537 1.00 93.94 106 SER A N 1
ATOM 787 C CA . SER A 1 106 ? -8.776 -10.848 -0.630 1.00 93.94 106 SER A CA 1
ATOM 788 C C . SER A 1 106 ? -8.212 -9.506 -1.102 1.00 93.94 106 SER A C 1
ATOM 790 O O . SER A 1 106 ? -7.147 -9.075 -0.655 1.00 93.94 106 SER A O 1
ATOM 792 N N . ASP A 1 107 ? -8.957 -8.826 -1.967 1.00 93.44 107 ASP A N 1
ATOM 793 C CA . ASP A 1 107 ? -8.604 -7.502 -2.456 1.00 93.44 107 ASP A CA 1
ATOM 794 C C . ASP A 1 107 ? -8.606 -6.451 -1.339 1.00 93.44 107 ASP A C 1
ATOM 796 O O . ASP A 1 107 ? -9.407 -6.494 -0.400 1.00 93.44 107 ASP A O 1
ATOM 800 N N . LEU A 1 108 ? -7.712 -5.476 -1.487 1.00 93.19 108 LEU A N 1
ATOM 801 C CA . LEU A 1 108 ? -7.688 -4.239 -0.723 1.00 93.19 108 LEU A CA 1
ATOM 802 C C . LEU A 1 108 ? -8.038 -3.102 -1.688 1.00 93.19 108 LEU A C 1
ATOM 804 O O . LEU A 1 108 ? -7.280 -2.818 -2.612 1.00 93.19 108 LEU A O 1
ATOM 808 N N . SER A 1 109 ? -9.214 -2.501 -1.513 1.00 93.06 109 SER A N 1
ATOM 809 C CA . SER A 1 109 ? -9.807 -1.544 -2.458 1.00 93.06 109 SER A CA 1
ATOM 810 C C . SER A 1 109 ? -10.226 -0.234 -1.783 1.00 93.06 109 SER A C 1
ATOM 812 O O . SER A 1 109 ? -10.518 -0.224 -0.588 1.00 93.06 109 SER A O 1
ATOM 814 N N . GLY A 1 110 ? -10.342 0.842 -2.566 1.00 92.25 110 GLY A N 1
ATOM 815 C CA . GLY A 1 110 ? -10.777 2.174 -2.123 1.00 92.25 110 GLY A CA 1
ATOM 816 C C . GLY A 1 110 ? -9.684 3.234 -2.285 1.00 92.25 110 GLY A C 1
ATOM 817 O O . GLY A 1 110 ? -8.671 2.995 -2.942 1.00 92.25 110 GLY A O 1
ATOM 818 N N . ASP A 1 111 ? -9.875 4.396 -1.661 1.00 92.56 111 ASP A N 1
ATOM 819 C CA . ASP A 1 111 ? -8.917 5.507 -1.702 1.00 92.56 111 ASP A CA 1
ATOM 820 C C . ASP A 1 111 ? -7.766 5.271 -0.712 1.00 92.56 111 ASP A C 1
ATOM 822 O O . ASP A 1 111 ? -7.726 5.818 0.389 1.00 92.56 111 ASP A O 1
ATOM 826 N N . MET A 1 112 ? -6.821 4.412 -1.098 1.00 91.75 112 MET A N 1
ATOM 827 C CA . MET A 1 112 ? -5.691 4.011 -0.247 1.00 91.75 112 MET A CA 1
ATOM 828 C C . MET A 1 112 ? -4.622 5.098 -0.050 1.00 91.75 112 MET A C 1
ATOM 830 O O . MET A 1 112 ? -3.752 4.951 0.809 1.00 91.75 112 MET A O 1
ATOM 834 N N . GLY A 1 113 ? -4.652 6.171 -0.846 1.00 93.50 113 GLY A N 1
ATOM 835 C CA . GLY A 1 113 ? -3.618 7.205 -0.833 1.00 93.50 113 GLY A CA 1
ATOM 836 C C . GLY A 1 113 ? -2.226 6.646 -1.163 1.00 93.50 113 GLY A C 1
ATOM 837 O O . GLY A 1 113 ? -2.069 5.837 -2.076 1.00 93.50 113 GLY A O 1
ATOM 838 N N . THR A 1 114 ? -1.208 7.088 -0.421 1.00 95.12 114 THR A N 1
ATOM 839 C CA . THR A 1 114 ? 0.184 6.643 -0.599 1.00 95.12 114 THR A CA 1
ATOM 840 C C . THR A 1 114 ? 0.484 5.401 0.238 1.00 95.12 114 THR A C 1
ATOM 842 O O . THR A 1 114 ? 0.337 5.418 1.459 1.00 95.12 114 THR A O 1
ATOM 845 N N . ILE A 1 115 ? 1.004 4.351 -0.402 1.00 94.69 115 ILE A N 1
ATOM 846 C CA . ILE A 1 115 ? 1.473 3.131 0.267 1.00 94.69 115 ILE A CA 1
ATOM 847 C C . ILE A 1 115 ? 3.003 3.161 0.350 1.00 94.69 115 ILE A C 1
ATOM 849 O O . ILE A 1 115 ? 3.691 3.056 -0.663 1.00 94.69 115 ILE A O 1
ATOM 853 N N . TYR A 1 116 ? 3.545 3.262 1.564 1.00 94.19 116 TYR A N 1
ATOM 854 C CA . TYR A 1 116 ? 4.984 3.142 1.818 1.00 94.19 116 TYR A CA 1
ATOM 855 C C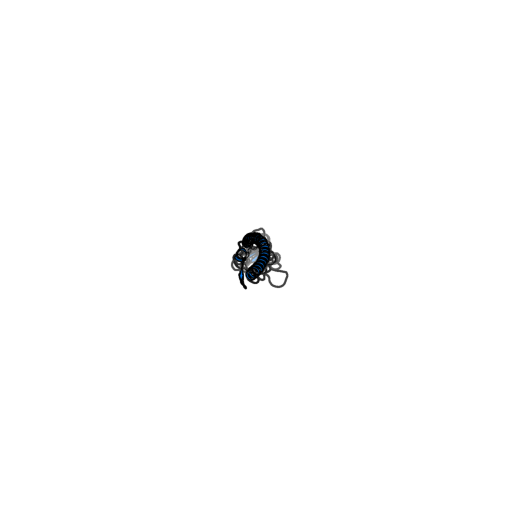 . TYR A 1 116 ? 5.346 1.676 2.076 1.00 94.19 116 TYR A C 1
ATOM 857 O O . TYR A 1 116 ? 5.379 1.222 3.219 1.00 94.19 116 TYR A O 1
ATOM 865 N N . ALA A 1 117 ? 5.573 0.920 1.004 1.00 92.44 117 ALA A N 1
ATOM 866 C CA . ALA A 1 117 ? 5.988 -0.477 1.089 1.00 92.44 117 ALA A CA 1
ATOM 867 C C . ALA A 1 117 ? 7.519 -0.613 1.135 1.00 92.44 117 ALA A C 1
ATOM 869 O O . ALA A 1 117 ? 8.243 0.206 0.571 1.00 92.44 117 ALA A O 1
ATOM 870 N N . GLY A 1 118 ? 8.004 -1.675 1.785 1.00 93.62 118 GLY A N 1
ATOM 871 C CA . GLY A 1 118 ? 9.375 -2.156 1.604 1.00 93.62 118 GLY A CA 1
ATOM 872 C C . GLY A 1 118 ? 9.481 -2.917 0.282 1.00 93.62 118 GLY A C 1
ATOM 873 O O . GLY A 1 118 ? 9.498 -2.325 -0.792 1.00 93.62 118 GLY A O 1
ATOM 874 N N . ASN A 1 119 ? 9.484 -4.247 0.357 1.00 93.38 119 ASN A N 1
ATOM 875 C CA . ASN A 1 119 ? 9.421 -5.100 -0.828 1.00 93.38 119 ASN A CA 1
ATOM 876 C C . ASN A 1 119 ? 7.961 -5.401 -1.193 1.00 93.38 119 ASN A C 1
ATOM 878 O O . ASN A 1 119 ? 7.167 -5.757 -0.322 1.00 93.38 119 ASN A O 1
ATOM 882 N N . ILE A 1 120 ? 7.625 -5.307 -2.481 1.00 93.56 120 ILE A N 1
ATOM 883 C CA . ILE A 1 120 ? 6.342 -5.770 -3.024 1.00 93.56 120 ILE A CA 1
ATOM 884 C C . ILE A 1 120 ? 6.607 -7.068 -3.785 1.00 93.56 120 ILE A C 1
ATOM 886 O O . ILE A 1 120 ? 7.149 -7.056 -4.889 1.00 93.56 120 ILE A O 1
ATOM 890 N N . GLU A 1 121 ? 6.232 -8.194 -3.185 1.00 89.12 121 GLU A N 1
ATOM 891 C CA . GLU A 1 121 ? 6.332 -9.519 -3.797 1.00 89.12 121 GLU A CA 1
ATOM 892 C C . GLU A 1 121 ? 4.945 -9.941 -4.292 1.00 89.12 121 GLU A C 1
ATOM 894 O O . GLU A 1 121 ? 4.127 -10.463 -3.539 1.00 89.12 121 GLU A O 1
ATOM 899 N N . GLY A 1 122 ? 4.654 -9.661 -5.563 1.00 79.75 122 GLY A N 1
ATOM 900 C CA . GLY A 1 122 ? 3.380 -9.990 -6.202 1.00 79.75 122 GLY A CA 1
ATOM 901 C C . GLY A 1 122 ? 3.582 -10.731 -7.520 1.00 79.75 122 GLY A C 1
ATOM 902 O O . GLY A 1 122 ? 4.616 -10.586 -8.168 1.00 79.75 122 GLY A O 1
ATOM 903 N N . GLY A 1 123 ? 2.587 -11.521 -7.936 1.00 85.25 123 GLY A N 1
ATOM 904 C CA . GLY A 1 123 ? 2.625 -12.196 -9.239 1.00 85.25 123 GLY A CA 1
ATOM 905 C C . GLY A 1 123 ? 2.550 -11.212 -10.413 1.00 85.25 123 GLY A C 1
ATOM 906 O O . GLY A 1 123 ? 3.268 -11.351 -11.398 1.00 85.25 123 GLY A O 1
ATOM 907 N N . THR A 1 124 ? 1.701 -10.189 -10.309 1.00 91.06 124 THR A N 1
ATOM 908 C CA . THR A 1 124 ? 1.563 -9.120 -11.308 1.00 91.06 124 THR A CA 1
ATOM 909 C C . THR A 1 124 ? 1.287 -7.801 -10.597 1.00 91.06 124 THR A C 1
ATOM 911 O O . THR A 1 124 ? 0.465 -7.754 -9.685 1.00 91.06 124 THR A O 1
ATOM 914 N N . ILE A 1 125 ? 1.969 -6.737 -11.020 1.00 94.25 125 ILE A N 1
ATOM 915 C CA . ILE A 1 125 ? 1.728 -5.367 -10.559 1.00 94.25 125 ILE A CA 1
ATOM 916 C C . ILE A 1 125 ? 1.129 -4.602 -11.739 1.00 94.25 125 ILE A C 1
ATOM 918 O O . ILE A 1 125 ? 1.825 -4.322 -12.712 1.00 94.25 125 ILE A O 1
ATOM 922 N N . ASN A 1 126 ? -0.164 -4.297 -11.659 1.00 94.75 126 ASN A N 1
ATOM 923 C CA . ASN A 1 126 ? -0.875 -3.538 -12.685 1.00 94.75 126 ASN A CA 1
ATOM 924 C C . ASN A 1 126 ? -0.887 -2.055 -12.308 1.00 94.75 126 ASN A C 1
ATOM 926 O O . ASN A 1 126 ? -1.392 -1.695 -11.246 1.00 94.75 126 ASN A O 1
ATOM 930 N N . ILE A 1 127 ? -0.356 -1.199 -13.180 1.00 95.38 127 ILE A N 1
ATOM 931 C CA . ILE A 1 127 ? -0.329 0.257 -13.000 1.00 95.38 127 ILE A CA 1
ATOM 932 C C . ILE A 1 127 ? -1.193 0.865 -14.103 1.00 95.38 127 ILE A C 1
ATOM 934 O O . ILE A 1 127 ? -0.905 0.681 -15.281 1.00 95.38 127 ILE A O 1
ATOM 938 N N . GLY A 1 128 ? -2.283 1.535 -13.719 1.00 94.94 128 GLY A N 1
ATOM 939 C CA . GLY A 1 128 ? -3.269 2.068 -14.670 1.00 94.94 128 GLY A CA 1
ATOM 940 C C . GLY A 1 128 ? -2.885 3.404 -15.310 1.00 94.94 128 GLY A C 1
ATOM 941 O O . GLY A 1 128 ? -3.495 3.796 -16.300 1.00 94.94 128 GLY A O 1
ATOM 942 N N . THR A 1 129 ? -1.902 4.102 -14.740 1.00 95.56 129 THR A N 1
ATOM 943 C CA . THR A 1 129 ? -1.425 5.410 -15.203 1.00 95.56 129 THR A CA 1
ATOM 944 C C . THR A 1 129 ? 0.097 5.384 -15.354 1.00 95.56 129 THR A C 1
ATOM 946 O O . THR A 1 129 ? 0.610 4.683 -16.223 1.00 95.56 129 THR A O 1
ATOM 949 N N . ASP A 1 130 ? 0.825 6.088 -14.490 1.00 95.94 130 ASP A N 1
ATOM 950 C CA . ASP A 1 130 ? 2.263 6.286 -14.602 1.00 95.94 130 ASP A CA 1
ATOM 951 C C . ASP A 1 130 ? 3.029 5.407 -13.613 1.00 95.94 130 ASP A C 1
ATOM 953 O O . ASP A 1 130 ? 2.680 5.292 -12.436 1.00 95.94 130 ASP A O 1
ATOM 957 N N . ALA A 1 131 ? 4.121 4.815 -14.095 1.00 96.12 131 ALA A N 1
ATOM 958 C CA . ALA A 1 131 ? 5.071 4.068 -13.285 1.00 96.12 131 ALA A CA 1
ATOM 959 C C . ALA A 1 131 ? 6.401 4.826 -13.221 1.00 96.12 131 ALA A C 1
ATOM 961 O O . ALA A 1 131 ? 7.138 4.885 -14.206 1.00 96.12 131 ALA A O 1
ATOM 962 N N . THR A 1 132 ? 6.737 5.365 -12.050 1.00 96.38 132 THR A N 1
ATOM 963 C CA . THR A 1 132 ? 8.037 6.007 -11.817 1.00 96.38 132 THR A CA 1
ATOM 964 C C . THR A 1 132 ? 8.969 5.043 -11.099 1.00 96.38 132 THR A C 1
ATOM 966 O O . THR A 1 132 ? 8.678 4.585 -9.996 1.00 96.38 132 THR A O 1
ATOM 969 N N . VAL A 1 133 ? 10.117 4.760 -11.711 1.00 95.50 133 VAL A N 1
ATOM 970 C CA . VAL A 1 133 ? 11.190 3.951 -11.121 1.00 95.50 133 VAL A CA 1
ATOM 971 C C . VAL A 1 133 ? 12.365 4.873 -10.823 1.00 95.50 133 VAL A C 1
ATOM 973 O O . VAL A 1 133 ? 12.714 5.694 -11.662 1.00 95.50 133 VAL A O 1
ATOM 976 N N . GLY A 1 134 ? 12.958 4.749 -9.631 1.00 94.12 134 GLY A N 1
ATOM 977 C CA . GLY A 1 134 ? 14.103 5.563 -9.217 1.00 94.12 134 GLY A CA 1
ATOM 978 C C . GLY A 1 134 ? 15.364 5.253 -10.029 1.00 94.12 134 GLY A C 1
ATOM 979 O O . GLY A 1 134 ? 15.543 5.743 -11.136 1.00 94.12 134 GLY A O 1
ATOM 980 N N . ASN A 1 135 ? 16.261 4.436 -9.472 1.00 95.62 135 ASN A N 1
ATOM 981 C CA . ASN A 1 135 ? 17.574 4.215 -10.088 1.00 95.62 135 ASN A CA 1
ATOM 982 C C . ASN A 1 135 ? 17.561 3.152 -11.197 1.00 95.62 135 ASN A C 1
ATOM 984 O O . ASN A 1 135 ? 18.125 3.373 -12.261 1.00 95.62 135 ASN A O 1
ATOM 988 N N . ASN A 1 136 ? 16.962 1.982 -10.945 1.00 95.50 136 ASN A N 1
ATOM 989 C CA . ASN A 1 136 ? 17.085 0.814 -11.823 1.00 95.50 136 ASN A CA 1
ATOM 990 C C . ASN A 1 136 ? 15.756 0.063 -11.955 1.00 95.50 136 ASN A C 1
ATOM 992 O O . ASN A 1 136 ? 15.069 -0.150 -10.956 1.00 95.50 136 ASN A O 1
ATOM 996 N N . LEU A 1 137 ? 15.459 -0.422 -13.164 1.00 95.12 137 LEU A N 1
ATOM 997 C CA . LEU A 1 137 ? 14.411 -1.409 -13.433 1.00 95.12 137 LEU A CA 1
ATOM 998 C C . LEU A 1 137 ? 15.060 -2.762 -13.754 1.00 95.12 137 LEU A C 1
ATOM 1000 O O . LEU A 1 137 ? 15.692 -2.919 -14.797 1.00 95.12 137 LEU A O 1
ATOM 1004 N N . TYR A 1 138 ? 14.878 -3.749 -12.879 1.00 92.69 138 TYR A N 1
ATOM 1005 C CA . TYR A 1 138 ? 15.340 -5.122 -13.099 1.00 92.69 138 TYR A CA 1
ATOM 1006 C C . TYR A 1 138 ? 14.171 -6.002 -13.555 1.00 92.69 138 TYR A C 1
ATOM 1008 O O . TYR A 1 138 ? 13.185 -6.138 -12.838 1.00 92.69 138 TYR A O 1
ATOM 1016 N N . LEU A 1 139 ? 14.277 -6.650 -14.719 1.00 92.12 139 LEU A N 1
ATOM 1017 C CA . LEU A 1 139 ? 13.197 -7.474 -15.292 1.00 92.12 139 LEU A CA 1
ATOM 1018 C C . LEU A 1 139 ? 13.185 -8.925 -14.772 1.00 92.12 139 LEU A C 1
ATOM 1020 O O . LEU A 1 139 ? 12.767 -9.837 -15.479 1.00 92.12 139 LEU A O 1
ATOM 1024 N N . GLY A 1 140 ? 13.650 -9.160 -13.544 1.00 84.38 140 GLY A N 1
ATOM 1025 C CA . GLY A 1 140 ? 13.586 -10.460 -12.871 1.00 84.38 140 GLY A CA 1
ATOM 1026 C C . GLY A 1 140 ? 14.937 -11.039 -12.446 1.00 84.38 140 GLY A C 1
ATOM 1027 O O . GLY A 1 140 ? 16.002 -10.481 -12.703 1.00 84.38 140 GLY A O 1
ATOM 1028 N N . LYS A 1 141 ? 14.869 -12.179 -11.750 1.00 78.31 141 LYS A N 1
ATOM 1029 C CA . LYS A 1 141 ? 16.027 -12.930 -11.245 1.00 78.31 141 LYS A CA 1
ATOM 1030 C C . LYS A 1 141 ? 16.732 -13.680 -12.381 1.00 78.31 141 LYS A C 1
ATOM 1032 O O . LYS A 1 141 ? 16.089 -14.080 -13.350 1.00 78.31 141 LYS A O 1
ATOM 1037 N N . TYR A 1 142 ? 18.032 -13.937 -12.217 1.00 70.69 142 TYR A N 1
ATOM 1038 C CA . TYR A 1 142 ? 18.772 -14.898 -13.039 1.00 70.69 142 TYR A CA 1
ATOM 1039 C C . TYR A 1 142 ? 18.004 -16.228 -13.132 1.00 70.69 142 TYR A C 1
ATOM 1041 O O . TYR A 1 142 ? 17.716 -16.856 -12.111 1.00 70.69 142 TYR A O 1
ATOM 1049 N N . GLY A 1 143 ? 17.637 -16.634 -14.348 1.00 73.88 143 GLY A N 1
ATOM 1050 C CA . GLY A 1 143 ? 16.816 -17.817 -14.600 1.00 73.88 143 GLY A CA 1
ATOM 1051 C C . GLY A 1 143 ? 16.268 -17.854 -16.027 1.00 73.88 143 GLY A C 1
ATOM 1052 O O . GLY A 1 143 ? 16.445 -16.913 -16.799 1.00 73.88 143 GLY A O 1
ATOM 1053 N N . GLY A 1 144 ? 15.614 -18.959 -16.387 1.00 76.50 144 GLY A N 1
ATOM 1054 C CA . GLY A 1 144 ? 15.042 -19.153 -17.721 1.00 76.50 144 GLY A CA 1
ATOM 1055 C C . GLY A 1 144 ? 13.874 -18.211 -18.058 1.00 76.50 144 GLY A C 1
ATOM 1056 O O . GLY A 1 144 ? 13.283 -17.550 -17.197 1.00 76.50 144 GLY A O 1
ATOM 1057 N N . GLY A 1 145 ? 13.522 -18.183 -19.345 1.00 83.75 145 GLY A N 1
ATOM 1058 C CA . GLY A 1 145 ? 12.367 -17.466 -19.893 1.00 83.75 145 GLY A CA 1
ATOM 1059 C C . GLY A 1 145 ? 12.660 -16.026 -20.325 1.00 83.75 145 GLY A C 1
ATOM 1060 O O . GLY A 1 145 ? 13.445 -15.314 -19.697 1.00 83.75 145 GLY A O 1
ATOM 1061 N N . SER A 1 146 ? 11.980 -15.589 -21.383 1.00 88.94 146 SER A N 1
ATOM 1062 C CA . SER A 1 146 ? 12.101 -14.239 -21.936 1.00 88.94 146 SER A CA 1
ATOM 1063 C C . SER A 1 146 ? 11.641 -13.180 -20.940 1.00 88.94 146 SER A C 1
ATOM 1065 O O . SER A 1 146 ? 10.623 -13.350 -20.270 1.00 88.94 146 SER A O 1
ATOM 1067 N N . LYS A 1 147 ? 12.391 -12.082 -20.860 1.00 92.50 147 LYS A N 1
ATOM 1068 C CA . LYS A 1 147 ? 12.039 -10.876 -20.110 1.00 92.50 147 LYS A CA 1
ATOM 1069 C C . LYS A 1 147 ? 12.032 -9.715 -21.091 1.00 92.50 147 LYS A C 1
ATOM 1071 O O . LYS A 1 147 ? 12.924 -9.625 -21.932 1.00 92.50 147 LYS A O 1
ATOM 1076 N N . SER A 1 148 ? 11.024 -8.861 -21.019 1.00 93.44 148 SER A N 1
ATOM 1077 C CA . SER A 1 148 ? 10.817 -7.815 -22.018 1.00 93.44 148 SER A CA 1
ATOM 1078 C C . SER A 1 148 ? 10.161 -6.594 -21.404 1.00 93.44 148 SER A C 1
ATOM 1080 O O . SER A 1 148 ? 9.259 -6.727 -20.581 1.00 93.44 148 SER A O 1
ATOM 1082 N N . VAL A 1 149 ? 10.562 -5.420 -21.882 1.00 95.88 149 VAL A N 1
ATOM 1083 C CA . VAL A 1 149 ? 9.741 -4.210 -21.809 1.00 95.88 149 VAL A CA 1
ATOM 1084 C C . VAL A 1 149 ? 9.009 -4.106 -23.139 1.00 95.88 149 VAL A C 1
ATOM 1086 O O . VAL A 1 149 ? 9.649 -4.068 -24.189 1.00 95.88 149 VAL A O 1
ATOM 1089 N N . VAL A 1 150 ? 7.679 -4.123 -23.101 1.00 95.44 150 VAL A N 1
ATOM 1090 C CA . VAL A 1 150 ? 6.832 -4.037 -24.295 1.00 95.44 150 VAL A CA 1
ATOM 1091 C C . VAL A 1 150 ? 6.149 -2.682 -24.296 1.00 95.44 150 VAL A C 1
ATOM 1093 O O . VAL A 1 150 ? 5.565 -2.273 -23.298 1.00 95.44 150 VAL A O 1
ATOM 1096 N N . PHE A 1 151 ? 6.230 -1.998 -25.428 1.00 96.44 151 PHE A N 1
ATOM 1097 C CA . PHE A 1 151 ? 5.679 -0.668 -25.621 1.00 96.44 151 PHE A CA 1
ATOM 1098 C C . PHE A 1 151 ? 4.483 -0.729 -26.577 1.00 96.44 151 PHE A C 1
ATOM 1100 O O . PHE A 1 151 ? 4.528 -1.441 -27.580 1.00 96.44 151 PHE A O 1
ATOM 1107 N N . GLY A 1 152 ? 3.413 0.002 -26.262 1.00 94.50 152 GLY A N 1
ATOM 1108 C CA . GLY A 1 152 ? 2.233 0.125 -27.122 1.00 94.50 152 GLY A CA 1
ATOM 1109 C C . GLY A 1 152 ? 2.422 1.147 -28.249 1.00 94.50 152 GLY A C 1
ATOM 1110 O O . GLY A 1 152 ? 3.496 1.725 -28.430 1.00 94.50 152 GLY A O 1
ATOM 1111 N N . SER A 1 153 ? 1.353 1.421 -28.998 1.00 94.62 153 SER A N 1
ATOM 1112 C CA . SER A 1 153 ? 1.355 2.453 -30.044 1.00 94.62 153 SER A CA 1
ATOM 1113 C C . SER A 1 153 ? 1.752 3.826 -29.494 1.00 94.62 153 SER A C 1
ATOM 1115 O O . SER A 1 153 ? 1.277 4.221 -28.432 1.00 94.62 153 SER A O 1
ATOM 1117 N N . GLY A 1 154 ? 2.585 4.567 -30.231 1.00 93.12 154 GLY A N 1
ATOM 1118 C CA . GLY A 1 154 ? 2.978 5.936 -29.867 1.00 93.12 154 GLY A CA 1
ATOM 1119 C C . GLY A 1 154 ? 3.948 6.044 -28.684 1.00 93.12 154 GLY A C 1
ATOM 1120 O O . GLY A 1 154 ? 4.189 7.142 -28.195 1.00 93.12 154 GLY A O 1
ATOM 1121 N N . SER A 1 155 ? 4.509 4.928 -28.217 1.00 96.38 155 SER A N 1
ATOM 1122 C CA . SER A 1 155 ? 5.472 4.924 -27.114 1.00 96.38 155 SER A CA 1
ATOM 1123 C C . SER A 1 155 ? 6.869 5.348 -27.567 1.00 96.38 155 SER A C 1
ATOM 1125 O O . SER A 1 155 ? 7.303 5.021 -28.671 1.00 96.38 155 SER A O 1
ATOM 1127 N N . VAL A 1 156 ? 7.608 6.012 -26.678 1.00 95.88 156 VAL A N 1
ATOM 1128 C CA . VAL A 1 156 ? 8.983 6.460 -26.929 1.00 95.88 156 VAL A CA 1
ATOM 1129 C C . VAL A 1 156 ? 9.893 6.102 -25.762 1.00 95.88 156 VAL A C 1
ATOM 1131 O O . VAL A 1 156 ? 9.483 6.135 -24.604 1.00 95.88 156 VAL A O 1
ATOM 1134 N N . ILE A 1 157 ? 11.161 5.814 -26.057 1.00 95.94 157 ILE A N 1
ATOM 1135 C CA . ILE A 1 157 ? 12.212 5.773 -25.039 1.00 95.94 157 ILE A CA 1
ATOM 1136 C C . ILE A 1 157 ? 13.015 7.063 -25.180 1.00 95.94 157 ILE A C 1
ATOM 1138 O O . ILE A 1 157 ? 13.928 7.151 -26.002 1.00 95.94 157 ILE A O 1
ATOM 1142 N N . GLN A 1 158 ? 12.710 8.064 -24.359 1.00 94.81 158 GLN A N 1
ATOM 1143 C CA . GLN A 1 158 ? 13.434 9.337 -24.341 1.00 94.81 158 GLN A CA 1
ATOM 1144 C C . GLN A 1 158 ? 14.596 9.303 -23.339 1.00 94.81 158 GLN A C 1
ATOM 1146 O O . GLN A 1 158 ? 14.716 8.377 -22.537 1.00 94.81 158 GLN A O 1
ATOM 1151 N N . TYR A 1 159 ? 15.524 10.243 -23.450 1.00 93.44 159 TYR A N 1
ATOM 1152 C CA . TYR A 1 159 ? 16.572 10.492 -22.466 1.00 93.44 159 TYR A CA 1
ATOM 1153 C C . TYR A 1 159 ? 16.919 11.983 -22.474 1.00 93.44 159 TYR A C 1
ATOM 1155 O O . TYR A 1 159 ? 16.828 12.617 -23.523 1.00 93.44 159 TYR A O 1
ATOM 1163 N N . ASN A 1 160 ? 17.272 12.532 -21.311 1.00 93.38 160 ASN A N 1
ATOM 1164 C CA . ASN A 1 160 ? 17.492 13.965 -21.095 1.00 93.38 160 ASN A CA 1
ATOM 1165 C C . ASN A 1 160 ? 18.830 14.236 -20.377 1.00 93.38 160 ASN A C 1
ATOM 1167 O O . ASN A 1 160 ? 18.875 14.869 -19.327 1.00 93.38 160 ASN A O 1
ATOM 1171 N N . GLY A 1 161 ? 19.924 13.685 -20.898 1.00 92.19 161 GLY A N 1
ATOM 1172 C CA . GLY A 1 161 ? 21.275 13.919 -20.378 1.00 92.19 161 GLY A CA 1
ATOM 1173 C C . GLY A 1 161 ? 22.333 13.788 -21.477 1.00 92.19 161 GLY A C 1
ATOM 1174 O O . GLY A 1 161 ? 22.047 14.066 -22.638 1.00 92.19 161 GLY A O 1
ATOM 1175 N N . SER A 1 162 ? 23.530 13.301 -21.138 1.00 93.56 162 SER A N 1
ATOM 1176 C CA . SER A 1 162 ? 24.665 13.164 -22.066 1.00 93.56 162 SER A CA 1
ATOM 1177 C C . SER A 1 162 ? 24.599 11.978 -23.040 1.00 93.56 162 SER A C 1
ATOM 1179 O O . SER A 1 162 ? 24.886 12.160 -24.219 1.00 93.56 162 SER A O 1
ATOM 1181 N N . TYR A 1 163 ? 24.261 10.764 -22.586 1.00 93.50 163 TYR A N 1
ATOM 1182 C CA . TYR A 1 163 ? 24.160 9.588 -23.464 1.00 93.50 163 TYR A CA 1
ATOM 1183 C C . TYR A 1 163 ? 23.141 8.545 -22.983 1.00 93.50 163 TYR A C 1
ATOM 1185 O O . TYR A 1 163 ? 22.897 8.380 -21.789 1.00 93.50 163 TYR A O 1
ATOM 1193 N N . LYS A 1 164 ? 22.585 7.791 -23.937 1.00 95.81 164 LYS A N 1
ATOM 1194 C CA . LYS A 1 164 ? 21.839 6.553 -23.692 1.00 95.81 164 LYS A CA 1
ATOM 1195 C C . LYS A 1 164 ? 22.642 5.387 -24.242 1.00 95.81 164 LYS A C 1
ATOM 1197 O O . LYS A 1 164 ? 22.929 5.353 -25.434 1.00 95.81 164 LYS A O 1
ATOM 1202 N N . GLU A 1 165 ? 22.970 4.434 -23.385 1.00 95.19 165 GLU A N 1
ATOM 1203 C CA . GLU A 1 165 ? 23.715 3.244 -23.777 1.00 95.19 165 GLU A CA 1
ATOM 1204 C C . GLU A 1 165 ? 22.774 2.054 -24.004 1.00 95.19 165 GLU A C 1
ATOM 1206 O O . GLU A 1 165 ? 21.925 1.746 -23.168 1.00 95.19 165 GLU A O 1
ATOM 1211 N N . LEU A 1 166 ? 22.946 1.372 -25.138 1.00 95.50 166 LEU A N 1
ATOM 1212 C CA . LEU A 1 166 ? 22.329 0.079 -25.430 1.00 95.50 166 LEU A CA 1
ATOM 1213 C C . LEU A 1 166 ? 23.441 -0.964 -25.561 1.00 95.50 166 LEU A C 1
ATOM 1215 O O . LEU A 1 166 ? 23.941 -1.219 -26.654 1.00 95.50 166 LEU A O 1
ATOM 1219 N N . SER A 1 167 ? 23.841 -1.550 -24.435 1.00 95.88 167 SER A N 1
ATOM 1220 C CA . SER A 1 167 ? 24.931 -2.525 -24.384 1.00 95.88 167 SER A CA 1
ATOM 1221 C C . SER A 1 167 ? 24.382 -3.948 -24.375 1.00 95.88 167 SER A C 1
ATOM 1223 O O . SER A 1 167 ? 23.760 -4.394 -23.411 1.00 95.88 167 SER A O 1
ATOM 1225 N N . SER A 1 168 ? 24.563 -4.663 -25.483 1.00 92.94 168 SER A N 1
ATOM 1226 C CA . SER A 1 168 ? 24.222 -6.081 -25.588 1.00 92.94 168 SER A CA 1
ATOM 1227 C C . SER A 1 168 ? 24.988 -6.732 -26.737 1.00 92.94 168 SER A C 1
ATOM 1229 O O . SER A 1 168 ? 25.437 -6.049 -27.655 1.00 92.94 168 SER A O 1
ATOM 1231 N N . LEU A 1 169 ? 25.087 -8.064 -26.726 1.00 93.31 169 LEU A N 1
ATOM 1232 C CA . LEU A 1 169 ? 25.673 -8.817 -27.842 1.00 93.31 169 LEU A CA 1
ATOM 1233 C C . LEU A 1 169 ? 24.899 -8.630 -29.156 1.00 93.31 169 LEU A C 1
ATOM 1235 O O . LEU A 1 169 ? 25.452 -8.852 -30.229 1.00 93.31 169 LEU A O 1
ATOM 1239 N N . ASN A 1 170 ? 23.610 -8.282 -29.084 1.00 93.88 170 ASN A N 1
ATOM 1240 C CA . ASN A 1 170 ? 22.767 -8.136 -30.258 1.00 93.88 170 ASN A CA 1
ATOM 1241 C C . ASN A 1 170 ? 21.700 -7.057 -30.050 1.00 93.88 170 ASN A C 1
ATOM 1243 O O . ASN A 1 170 ? 20.733 -7.264 -29.316 1.00 93.88 170 ASN A O 1
ATOM 1247 N N . VAL A 1 171 ? 21.854 -5.943 -30.765 1.00 95.69 171 VAL A N 1
ATOM 1248 C CA . VAL A 1 171 ? 20.840 -4.892 -30.884 1.00 95.69 171 VAL A CA 1
ATOM 1249 C C . VAL A 1 171 ? 20.172 -5.028 -32.253 1.00 95.69 171 VAL A C 1
ATOM 1251 O O . VAL A 1 171 ? 20.832 -4.890 -33.281 1.00 95.69 171 VAL A O 1
ATOM 1254 N N . ARG A 1 172 ? 18.859 -5.300 -32.277 1.00 95.00 172 ARG A N 1
ATOM 1255 C CA . ARG A 1 172 ? 18.068 -5.433 -33.514 1.00 95.00 172 ARG A CA 1
ATOM 1256 C C . ARG A 1 172 ? 17.087 -4.276 -33.665 1.00 95.00 172 ARG A C 1
ATOM 1258 O O . ARG A 1 172 ? 16.294 -4.029 -32.761 1.00 95.00 172 ARG A O 1
ATOM 1265 N N . LEU A 1 173 ? 17.093 -3.638 -34.833 1.00 95.31 173 LEU A N 1
ATOM 1266 C CA . LEU A 1 173 ? 16.164 -2.576 -35.221 1.00 95.31 173 LEU A CA 1
ATOM 1267 C C . LEU A 1 173 ? 15.332 -3.059 -36.422 1.00 95.31 173 LEU A C 1
ATOM 1269 O O . LEU A 1 173 ? 15.704 -2.858 -37.572 1.00 95.31 173 LEU A O 1
ATOM 1273 N N . ASN A 1 174 ? 14.227 -3.758 -36.151 1.00 92.75 174 ASN A N 1
ATOM 1274 C CA . ASN A 1 174 ? 13.423 -4.451 -37.174 1.00 92.75 174 ASN A CA 1
ATOM 1275 C C . ASN A 1 174 ? 12.217 -3.631 -37.679 1.00 92.75 174 ASN A C 1
ATOM 1277 O O . ASN A 1 17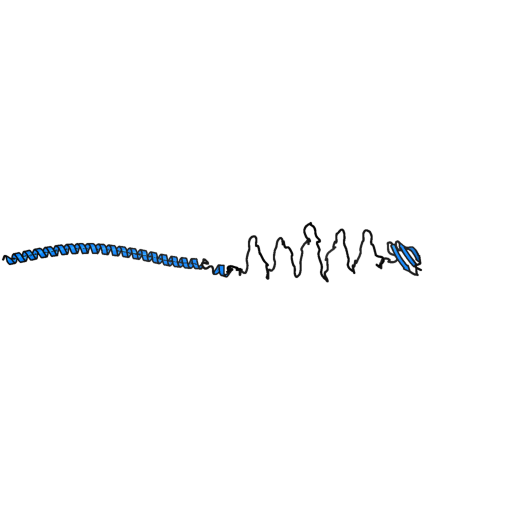4 ? 11.255 -4.198 -38.196 1.00 92.75 174 ASN A O 1
ATOM 1281 N N . GLY A 1 175 ? 12.227 -2.309 -37.494 1.00 88.62 175 GLY A N 1
ATOM 1282 C CA . GLY A 1 175 ? 11.188 -1.427 -38.027 1.00 88.62 175 GLY A CA 1
ATOM 1283 C C . GLY A 1 175 ? 11.324 -1.211 -39.537 1.00 88.62 175 GLY A C 1
ATOM 1284 O O . GLY A 1 175 ? 12.405 -1.378 -40.098 1.00 88.62 175 GLY A O 1
ATOM 1285 N N . SER A 1 176 ? 10.241 -0.785 -40.194 1.00 91.44 176 SER A N 1
ATOM 1286 C CA . SER A 1 176 ? 10.266 -0.344 -41.600 1.00 91.44 176 SER A CA 1
ATOM 1287 C C . SER A 1 176 ? 10.982 0.998 -41.798 1.00 91.44 176 SER A C 1
ATOM 1289 O O . SER A 1 176 ? 11.408 1.305 -42.907 1.00 91.44 176 SER A O 1
ATOM 1291 N N . SER A 1 177 ? 11.128 1.786 -40.730 1.00 91.81 177 SER A N 1
ATOM 1292 C CA . SER A 1 177 ? 11.825 3.070 -40.721 1.00 91.81 177 SER A CA 1
ATOM 1293 C C . SER A 1 177 ? 12.685 3.167 -39.466 1.00 91.81 177 SER A C 1
ATOM 1295 O O . SER A 1 177 ? 12.157 3.335 -38.368 1.00 91.81 177 SER A O 1
ATOM 1297 N N . ASN A 1 178 ? 14.003 3.050 -39.626 1.00 93.94 178 ASN A N 1
ATOM 1298 C CA . ASN A 1 178 ? 14.974 3.265 -38.554 1.00 93.94 178 ASN A CA 1
ATOM 1299 C C . ASN A 1 178 ? 15.885 4.414 -38.978 1.00 93.94 178 ASN A C 1
ATOM 1301 O O . ASN A 1 178 ? 16.513 4.346 -40.033 1.00 93.94 178 ASN A O 1
ATOM 1305 N N . GLU A 1 179 ? 15.948 5.460 -38.164 1.00 94.25 179 GLU A N 1
ATOM 1306 C CA . GLU A 1 179 ? 16.741 6.650 -38.446 1.00 94.25 179 GLU A CA 1
ATOM 1307 C C . GLU A 1 179 ? 17.883 6.768 -37.434 1.00 94.25 179 GLU A C 1
ATOM 1309 O O . GLU A 1 179 ? 17.678 6.637 -36.227 1.00 94.25 179 GLU A O 1
ATOM 1314 N N . MET A 1 180 ? 19.091 7.024 -37.936 1.00 93.31 180 MET A N 1
ATOM 1315 C CA . MET A 1 180 ? 20.269 7.347 -37.135 1.00 93.31 180 MET A CA 1
ATOM 1316 C C . MET A 1 180 ? 20.781 8.709 -37.600 1.00 93.31 180 MET A C 1
ATOM 1318 O O . MET A 1 180 ? 21.306 8.834 -38.705 1.00 93.31 180 MET A O 1
ATOM 1322 N N . ASN A 1 181 ? 20.599 9.740 -36.777 1.00 90.19 181 ASN A N 1
ATOM 1323 C CA . ASN A 1 181 ? 21.018 11.107 -37.087 1.00 90.19 181 ASN A CA 1
ATOM 1324 C C . ASN A 1 181 ? 22.372 11.423 -36.425 1.00 90.19 181 ASN A C 1
ATOM 1326 O O . ASN A 1 181 ? 22.779 10.766 -35.468 1.00 90.19 181 ASN A O 1
ATOM 1330 N N . GLY A 1 182 ? 23.077 12.429 -36.936 1.00 89.12 182 GLY A N 1
ATOM 1331 C CA . GLY A 1 182 ? 24.383 12.850 -36.449 1.00 89.12 182 GLY A CA 1
ATOM 1332 C C . GLY A 1 182 ? 25.524 11.957 -36.932 1.00 89.12 182 GLY A C 1
ATOM 1333 O O . GLY A 1 182 ? 25.462 11.326 -37.989 1.00 89.12 182 GLY A O 1
ATOM 1334 N N . GLN A 1 183 ? 26.611 11.949 -36.165 1.00 89.06 183 GLN A N 1
ATOM 1335 C CA . GLN A 1 183 ? 27.781 11.131 -36.462 1.00 89.06 183 GLN A CA 1
ATOM 1336 C C . GLN A 1 183 ? 27.553 9.704 -35.968 1.00 89.06 183 GLN A C 1
ATOM 1338 O O . GLN A 1 183 ? 27.334 9.484 -34.780 1.00 89.06 183 GLN A O 1
ATOM 1343 N N . ASN A 1 184 ? 27.630 8.740 -36.884 1.00 91.75 184 ASN A N 1
ATOM 1344 C CA . ASN A 1 184 ? 27.425 7.328 -36.593 1.00 91.75 184 ASN A CA 1
ATOM 1345 C C . ASN A 1 184 ? 28.670 6.535 -36.988 1.00 91.75 184 ASN A C 1
ATOM 1347 O O . ASN A 1 184 ? 29.119 6.605 -38.133 1.00 91.75 184 ASN A O 1
ATOM 1351 N N . THR A 1 185 ? 29.205 5.770 -36.040 1.00 91.94 185 THR A N 1
ATOM 1352 C CA . THR A 1 185 ? 30.386 4.928 -36.243 1.00 91.94 185 THR A CA 1
ATOM 1353 C C . THR A 1 185 ? 29.979 3.466 -36.161 1.00 91.94 185 THR A C 1
ATOM 1355 O O . THR A 1 185 ? 29.388 3.040 -35.171 1.00 91.94 185 THR A O 1
ATOM 1358 N N . ILE A 1 186 ? 30.324 2.689 -37.188 1.00 92.19 186 ILE A N 1
ATOM 1359 C CA . ILE A 1 186 ? 30.102 1.242 -37.227 1.00 92.19 186 ILE A CA 1
ATOM 1360 C C . ILE A 1 186 ? 31.465 0.563 -37.190 1.00 92.19 186 ILE A C 1
ATOM 1362 O O . ILE A 1 186 ? 32.262 0.700 -38.116 1.00 92.19 186 ILE A O 1
ATOM 1366 N N . TYR A 1 187 ? 31.724 -0.173 -36.115 1.00 90.75 187 TYR A N 1
ATOM 1367 C CA . TYR A 1 187 ? 32.888 -1.045 -36.025 1.00 90.75 187 TYR A CA 1
ATOM 1368 C C . TYR A 1 187 ? 32.552 -2.401 -36.655 1.00 90.75 187 TYR A C 1
ATOM 1370 O O . TYR A 1 187 ? 31.525 -2.999 -36.341 1.00 90.75 187 TYR A O 1
ATOM 1378 N N . GLY A 1 188 ? 33.416 -2.886 -37.550 1.00 91.81 188 GLY A N 1
ATOM 1379 C CA . GLY A 1 188 ? 33.186 -4.115 -38.314 1.00 91.81 188 GLY A CA 1
ATOM 1380 C C . GLY A 1 188 ? 32.584 -3.859 -39.698 1.00 91.81 188 GLY A C 1
ATOM 1381 O O . GLY A 1 188 ? 32.999 -2.940 -40.400 1.00 91.81 188 GLY A O 1
ATOM 1382 N N . SER A 1 189 ? 31.642 -4.704 -40.120 1.00 90.81 189 SER A N 1
ATOM 1383 C CA . SER A 1 189 ? 31.046 -4.649 -41.459 1.00 90.81 189 SER A CA 1
ATOM 1384 C C . SER A 1 189 ? 29.662 -3.999 -41.449 1.00 90.81 189 SER A C 1
ATOM 1386 O O . SER A 1 189 ? 28.776 -4.450 -40.724 1.00 90.81 189 SER A O 1
ATOM 1388 N N . LEU A 1 190 ? 29.438 -3.030 -42.336 1.00 91.69 190 LEU A N 1
ATOM 1389 C CA . LEU A 1 190 ? 28.098 -2.598 -42.731 1.00 91.69 190 LEU A CA 1
ATOM 1390 C C . LEU A 1 190 ? 27.658 -3.390 -43.970 1.00 91.69 190 LEU A C 1
ATOM 1392 O O . LEU A 1 190 ? 28.242 -3.245 -45.041 1.00 91.69 190 LEU A O 1
ATOM 1396 N N . SER A 1 191 ? 26.628 -4.224 -43.826 1.00 91.12 191 SER A N 1
ATOM 1397 C CA . SER A 1 191 ? 25.999 -4.918 -44.954 1.00 91.12 191 SER A CA 1
ATOM 1398 C C . SER A 1 191 ? 24.764 -4.144 -45.405 1.00 91.12 191 SER A C 1
ATOM 1400 O O . SER A 1 191 ? 23.826 -3.970 -44.628 1.00 91.12 191 SER A O 1
ATOM 1402 N N . VAL A 1 192 ? 24.770 -3.679 -46.654 1.00 90.00 192 VAL A N 1
ATOM 1403 C CA . VAL A 1 192 ? 23.621 -3.024 -47.286 1.00 90.00 192 VAL A CA 1
ATOM 1404 C C . VAL A 1 192 ? 23.064 -3.966 -48.360 1.00 90.00 192 VAL A C 1
ATOM 1406 O O . VAL A 1 192 ? 23.791 -4.281 -49.305 1.00 90.00 192 VAL A O 1
ATOM 1409 N N . PRO A 1 193 ? 21.819 -4.463 -48.224 1.00 88.50 193 PRO A N 1
ATOM 1410 C CA . PRO A 1 193 ? 21.213 -5.353 -49.212 1.00 88.50 193 PRO A CA 1
ATOM 1411 C C . PRO A 1 193 ? 21.140 -4.721 -50.606 1.00 88.50 193 PRO A C 1
ATOM 1413 O O . PRO A 1 193 ? 21.015 -3.507 -50.735 1.00 88.50 193 PRO A O 1
ATOM 1416 N N . GLN A 1 194 ? 21.125 -5.542 -51.660 1.00 85.81 194 GLN A N 1
ATOM 1417 C CA . GLN A 1 194 ? 21.058 -5.063 -53.055 1.00 85.81 194 GLN A CA 1
ATOM 1418 C C . GLN A 1 194 ? 19.805 -4.226 -53.357 1.00 85.81 194 GLN A C 1
ATOM 1420 O O . GLN A 1 194 ? 19.802 -3.410 -54.272 1.00 85.81 194 GLN A O 1
ATOM 1425 N N . THR A 1 195 ? 18.738 -4.422 -52.585 1.00 85.88 195 THR A N 1
ATOM 1426 C CA . THR A 1 195 ? 17.483 -3.669 -52.688 1.00 85.88 195 THR A CA 1
ATOM 1427 C C . THR A 1 195 ? 17.524 -2.325 -51.958 1.00 85.88 195 THR A C 1
ATOM 1429 O O . THR A 1 195 ? 16.544 -1.586 -51.996 1.00 85.88 195 THR A O 1
ATOM 1432 N N . THR A 1 196 ? 18.611 -2.014 -51.247 1.00 83.69 196 THR A N 1
ATOM 1433 C CA . THR A 1 196 ? 18.738 -0.814 -50.421 1.00 83.69 196 THR A CA 1
ATOM 1434 C C . THR A 1 196 ? 19.671 0.189 -51.089 1.00 83.69 196 THR A C 1
ATOM 1436 O O . THR A 1 196 ? 20.858 -0.064 -51.285 1.00 83.69 196 THR A O 1
ATOM 1439 N N . SER A 1 197 ? 19.137 1.365 -51.405 1.00 83.12 197 SER A N 1
ATOM 1440 C CA . SER A 1 197 ? 19.928 2.476 -51.933 1.00 83.12 197 SER A CA 1
ATOM 1441 C C . SER A 1 197 ? 20.767 3.124 -50.833 1.00 83.12 197 SER A C 1
ATOM 1443 O O . SER A 1 197 ? 20.253 3.446 -49.762 1.00 83.12 197 SER A O 1
ATOM 1445 N N . VAL A 1 198 ? 22.039 3.399 -51.124 1.00 82.25 198 VAL A N 1
ATOM 1446 C CA . VAL A 1 198 ? 22.892 4.265 -50.297 1.00 82.25 198 VAL A CA 1
ATOM 1447 C C . VAL A 1 198 ? 23.006 5.619 -50.991 1.00 82.25 198 VAL A C 1
ATOM 1449 O O . VAL A 1 198 ? 23.508 5.702 -52.108 1.00 82.25 198 VAL A O 1
ATOM 1452 N N . SER A 1 199 ? 22.541 6.685 -50.341 1.00 74.69 199 SER A N 1
ATOM 1453 C CA . SER A 1 199 ? 22.594 8.057 -50.864 1.00 74.69 199 SER A CA 1
ATOM 1454 C C . SER A 1 199 ? 23.450 8.943 -49.959 1.00 74.69 199 SER A C 1
ATOM 1456 O O . SER A 1 199 ? 23.499 8.732 -48.751 1.00 74.69 199 SER A O 1
ATOM 1458 N N . GLY A 1 200 ? 24.157 9.919 -50.536 1.00 66.12 200 GLY A N 1
ATOM 1459 C CA . GLY A 1 200 ? 24.989 10.868 -49.781 1.00 66.12 200 GLY A CA 1
ATOM 1460 C C . GLY A 1 200 ? 26.364 10.351 -49.329 1.00 66.12 200 GLY A C 1
ATOM 1461 O O . GLY A 1 200 ? 27.110 11.109 -48.715 1.00 66.12 200 GLY A O 1
ATOM 1462 N N . LEU A 1 201 ? 26.739 9.110 -49.673 1.00 64.25 201 LEU A N 1
ATOM 1463 C CA . LEU A 1 201 ? 28.062 8.534 -49.365 1.00 64.25 201 LEU A CA 1
ATOM 1464 C C . LEU A 1 201 ? 29.206 9.229 -50.125 1.00 64.25 201 LEU A C 1
ATOM 1466 O O . LEU A 1 201 ? 30.351 9.226 -49.690 1.00 64.25 201 LEU A O 1
ATOM 1470 N N . ALA A 1 202 ? 28.890 9.839 -51.266 1.00 58.91 202 ALA A N 1
ATOM 1471 C CA . ALA A 1 202 ? 29.855 10.481 -52.135 1.00 58.91 202 ALA A CA 1
ATOM 1472 C C . ALA A 1 202 ? 29.669 11.992 -52.155 1.00 58.91 202 ALA A C 1
ATOM 1474 O O . ALA A 1 202 ? 29.004 12.560 -53.023 1.00 58.91 202 ALA A O 1
ATOM 1475 N N . ARG A 1 203 ? 30.305 12.663 -51.200 1.00 56.97 203 ARG A N 1
ATOM 1476 C CA . ARG A 1 203 ? 30.583 14.087 -51.356 1.00 56.97 203 ARG A CA 1
ATOM 1477 C C . ARG A 1 203 ? 31.852 14.186 -52.194 1.00 56.97 203 ARG A C 1
ATOM 1479 O O . ARG A 1 203 ? 32.904 13.723 -51.764 1.00 56.97 203 ARG A O 1
ATOM 1486 N N . ALA A 1 204 ? 31.747 14.736 -53.404 1.00 54.00 204 ALA A N 1
ATOM 1487 C CA . ALA A 1 204 ? 32.929 15.040 -54.203 1.00 54.00 204 ALA A CA 1
ATOM 1488 C C . ALA A 1 204 ? 33.903 15.863 -53.346 1.00 54.00 204 ALA A C 1
ATOM 1490 O O . ALA A 1 204 ? 33.479 16.805 -52.671 1.00 54.00 204 ALA A O 1
ATOM 1491 N N . ASN A 1 205 ? 35.185 15.504 -53.367 1.00 60.03 205 ASN A N 1
ATOM 1492 C CA . ASN A 1 205 ? 36.242 16.206 -52.631 1.00 60.03 205 ASN A CA 1
ATOM 1493 C C . ASN A 1 205 ? 36.227 16.047 -51.089 1.00 60.03 205 ASN A C 1
ATOM 1495 O O . ASN A 1 205 ? 36.676 16.952 -50.387 1.00 60.03 205 ASN A O 1
ATOM 1499 N N . SER A 1 206 ? 35.740 14.929 -50.529 1.00 60.50 206 SER A N 1
ATOM 1500 C CA . SER A 1 206 ? 35.900 14.622 -49.092 1.00 60.50 206 SER A CA 1
ATOM 1501 C C . SER A 1 206 ? 37.153 13.787 -48.788 1.00 60.50 206 SER A C 1
ATOM 1503 O O . SER A 1 206 ? 37.679 13.079 -49.649 1.00 60.50 206 SER A O 1
ATOM 1505 N N . SER A 1 207 ? 37.627 13.832 -47.538 1.00 62.16 207 SER A N 1
ATOM 1506 C CA . SER A 1 207 ? 38.596 12.857 -47.022 1.00 62.16 207 SER A CA 1
ATOM 1507 C C . SER A 1 207 ? 37.988 11.443 -47.046 1.00 62.16 207 SER A C 1
ATOM 1509 O O . SER A 1 207 ? 36.801 11.277 -46.765 1.00 62.16 207 SER A O 1
ATOM 1511 N N . GLY A 1 208 ? 38.778 10.426 -47.416 1.00 73.81 208 GLY A N 1
ATOM 1512 C CA . GLY A 1 208 ? 38.312 9.037 -47.569 1.00 73.81 208 GLY A CA 1
ATOM 1513 C C . GLY A 1 208 ? 38.058 8.600 -49.020 1.00 73.81 208 GLY A C 1
ATOM 1514 O O . GLY A 1 208 ? 38.586 9.199 -49.954 1.00 73.81 208 GLY A O 1
ATOM 1515 N N . ILE A 1 209 ? 37.289 7.521 -49.206 1.00 74.25 209 ILE A N 1
ATOM 1516 C CA . ILE A 1 209 ? 36.908 6.988 -50.526 1.00 74.25 209 ILE A CA 1
ATOM 1517 C C . ILE A 1 209 ? 35.549 7.579 -50.918 1.00 74.25 209 ILE A C 1
ATOM 1519 O O . ILE A 1 209 ? 34.562 7.371 -50.218 1.00 74.25 209 ILE A O 1
ATOM 1523 N N . GLY A 1 210 ? 35.496 8.302 -52.034 1.00 72.94 210 GLY A N 1
ATOM 1524 C CA . GLY A 1 210 ? 34.275 8.849 -52.625 1.00 72.94 210 GLY A CA 1
ATOM 1525 C C . GLY A 1 210 ? 33.980 8.217 -53.984 1.00 72.94 210 GLY A C 1
ATOM 1526 O O . GLY A 1 210 ? 34.884 7.744 -54.667 1.00 72.94 210 GLY A O 1
ATOM 1527 N N . ILE A 1 211 ? 32.715 8.213 -54.400 1.00 77.31 211 ILE A N 1
ATOM 1528 C CA . ILE A 1 211 ? 32.299 7.723 -55.722 1.00 77.31 211 ILE A CA 1
ATOM 1529 C C . ILE A 1 211 ? 31.382 8.763 -56.370 1.00 77.31 211 ILE A C 1
ATOM 1531 O O . ILE A 1 211 ? 30.214 8.848 -56.022 1.00 77.31 211 ILE A O 1
ATOM 1535 N N . SER A 1 212 ? 31.872 9.569 -57.308 1.00 78.50 212 SER A N 1
ATOM 1536 C CA . SER A 1 212 ? 31.042 10.585 -57.982 1.00 78.50 212 SER A CA 1
ATOM 1537 C C . SER A 1 212 ? 30.612 10.132 -59.377 1.00 78.50 212 SER A C 1
ATOM 1539 O O . SER A 1 212 ? 31.282 9.314 -59.996 1.00 78.50 212 SER A O 1
ATOM 1541 N N . TYR A 1 213 ? 29.498 10.652 -59.891 1.00 81.81 213 TYR A N 1
ATOM 1542 C CA . TYR A 1 213 ? 29.031 10.382 -61.253 1.00 81.81 213 TYR A CA 1
ATOM 1543 C C . TYR A 1 213 ? 28.894 11.693 -62.030 1.00 81.81 213 TYR A C 1
ATOM 1545 O O . TYR A 1 213 ? 28.254 12.628 -61.551 1.00 81.81 213 TYR A O 1
ATOM 1553 N N . SER A 1 214 ? 29.504 11.775 -63.215 1.00 83.75 214 SER A N 1
ATOM 1554 C CA . SER A 1 214 ? 29.395 12.937 -64.106 1.00 83.75 214 SER A CA 1
ATOM 1555 C C . SER A 1 214 ? 29.710 12.555 -65.554 1.00 83.75 214 SER A C 1
ATOM 1557 O O . SER A 1 214 ? 30.575 11.715 -65.801 1.00 83.75 214 SER A O 1
ATOM 1559 N N . ASN A 1 215 ? 29.020 13.171 -66.520 1.00 87.00 215 ASN A N 1
ATOM 1560 C CA . ASN A 1 215 ? 29.259 12.990 -67.960 1.00 87.00 215 ASN A CA 1
ATOM 1561 C C . ASN A 1 215 ? 29.354 11.509 -68.401 1.00 87.00 215 ASN A C 1
ATOM 1563 O O . ASN A 1 215 ? 30.250 11.146 -69.163 1.00 87.00 215 ASN A O 1
ATOM 1567 N N . GLY A 1 216 ? 28.480 10.639 -67.879 1.00 86.94 216 GLY A N 1
ATOM 1568 C CA . GLY A 1 216 ? 28.463 9.207 -68.212 1.00 86.94 216 GLY A CA 1
ATOM 1569 C C . GLY A 1 216 ? 29.601 8.381 -67.599 1.00 86.94 216 GLY A C 1
ATOM 1570 O O . GLY A 1 216 ? 29.818 7.247 -68.005 1.00 86.94 216 GLY A O 1
ATOM 1571 N N . ASN A 1 217 ? 30.357 8.916 -66.638 1.00 89.00 217 ASN A N 1
ATOM 1572 C CA . ASN A 1 217 ? 31.430 8.192 -65.958 1.00 89.00 217 ASN A CA 1
ATOM 1573 C C . ASN A 1 217 ? 31.194 8.145 -64.446 1.00 89.00 217 ASN A C 1
ATOM 1575 O O . ASN A 1 217 ? 30.828 9.146 -63.829 1.00 89.00 217 ASN A O 1
ATOM 1579 N N . LEU A 1 218 ? 31.450 6.983 -63.849 1.00 88.75 218 LEU A N 1
ATOM 1580 C CA . LEU A 1 218 ? 31.572 6.779 -62.412 1.00 88.75 218 LEU A CA 1
ATOM 1581 C C . LEU A 1 218 ? 33.036 6.967 -62.012 1.00 88.75 218 LEU A C 1
ATOM 1583 O O . LEU A 1 218 ? 33.888 6.198 -62.443 1.00 88.75 218 LEU A O 1
ATOM 1587 N N . PHE A 1 219 ? 33.338 7.964 -61.193 1.00 85.88 219 PHE A N 1
ATOM 1588 C CA . PHE A 1 219 ? 34.678 8.280 -60.712 1.00 85.88 219 PHE A CA 1
ATOM 1589 C C . PHE A 1 219 ? 34.866 7.788 -59.283 1.00 85.88 219 PHE A C 1
ATOM 1591 O O . PHE A 1 219 ? 34.112 8.178 -58.393 1.00 85.88 219 PHE A O 1
ATOM 1598 N N . VAL A 1 220 ? 35.916 7.010 -59.040 1.00 87.12 220 VAL A N 1
ATOM 1599 C CA . VAL A 1 220 ? 36.394 6.707 -57.689 1.00 87.12 220 VAL A CA 1
ATOM 1600 C C . VAL A 1 220 ? 37.373 7.803 -57.288 1.00 87.12 220 VAL A C 1
ATOM 1602 O O . VAL A 1 220 ? 38.332 8.084 -58.008 1.00 87.12 220 VAL A O 1
ATOM 1605 N N . GLN A 1 221 ? 37.127 8.433 -56.147 1.00 80.75 221 GLN A N 1
ATOM 1606 C CA . GLN A 1 221 ? 37.972 9.459 -55.553 1.00 80.75 221 GLN A CA 1
ATOM 1607 C C . GLN A 1 221 ? 38.575 8.937 -54.252 1.00 80.75 221 GLN A C 1
ATOM 1609 O O . GLN A 1 221 ? 37.899 8.260 -53.483 1.00 80.75 221 GLN A O 1
ATOM 1614 N N . VAL A 1 222 ? 39.832 9.271 -53.987 1.00 81.00 222 VAL A N 1
ATOM 1615 C CA . VAL A 1 222 ? 40.497 9.012 -52.706 1.00 81.00 222 VAL A CA 1
ATOM 1616 C C . VAL A 1 222 ? 41.089 10.323 -52.214 1.00 81.00 222 VAL A C 1
ATOM 1618 O O . VAL A 1 222 ? 41.845 10.975 -52.932 1.00 81.00 222 VAL A O 1
ATOM 1621 N N . ASN A 1 223 ? 40.719 10.725 -50.997 1.00 79.12 223 ASN A N 1
ATOM 1622 C CA . ASN A 1 223 ? 41.115 11.995 -50.380 1.00 79.12 223 ASN A CA 1
ATOM 1623 C C . ASN A 1 223 ? 40.855 13.198 -51.300 1.00 79.12 223 ASN A C 1
ATOM 1625 O O . ASN A 1 223 ? 41.691 14.083 -51.462 1.00 79.12 223 ASN A O 1
ATOM 1629 N N . GLY A 1 224 ? 39.691 13.176 -51.947 1.00 77.06 224 GLY A N 1
ATOM 1630 C CA . GLY A 1 224 ? 39.223 14.210 -52.859 1.00 77.06 224 GLY A CA 1
ATOM 1631 C C . GLY A 1 224 ? 39.876 14.257 -54.242 1.00 77.06 224 GLY A C 1
ATOM 1632 O O . GLY A 1 224 ? 39.461 15.075 -55.054 1.00 77.06 224 GLY A O 1
ATOM 1633 N N . SER A 1 225 ? 40.831 13.376 -54.557 1.00 83.50 225 SER A N 1
ATOM 1634 C CA . SER A 1 225 ? 41.394 13.247 -55.910 1.00 83.50 225 SER A CA 1
ATOM 1635 C C . SER A 1 225 ? 40.790 12.054 -56.642 1.00 83.50 225 SER A C 1
ATOM 1637 O O . SER A 1 225 ? 40.699 10.969 -56.074 1.00 83.50 225 SER A O 1
ATOM 1639 N N . THR A 1 226 ? 40.412 12.213 -57.910 1.00 87.44 226 THR A N 1
ATOM 1640 C CA . THR A 1 226 ? 40.001 11.084 -58.761 1.00 87.44 226 THR A CA 1
ATOM 1641 C C . THR A 1 226 ? 41.168 10.120 -58.957 1.00 87.44 226 THR A C 1
ATOM 1643 O O . THR A 1 226 ? 42.204 10.502 -59.492 1.00 87.44 226 THR A O 1
ATOM 1646 N N . VAL A 1 227 ? 40.979 8.862 -58.559 1.00 88.31 227 VAL A N 1
ATOM 1647 C CA . VAL A 1 227 ? 41.959 7.778 -58.739 1.00 88.31 227 VAL A CA 1
ATOM 1648 C C . VAL A 1 227 ? 41.569 6.801 -59.845 1.00 88.31 227 VAL A C 1
ATOM 1650 O O . VAL A 1 227 ? 42.392 6.004 -60.282 1.00 88.31 227 VAL A O 1
ATOM 1653 N N . GLY A 1 228 ? 40.324 6.854 -60.318 1.00 88.94 228 GLY A N 1
ATOM 1654 C CA . GLY A 1 228 ? 39.859 6.017 -61.415 1.00 88.94 228 GLY A CA 1
ATOM 1655 C C . GLY A 1 228 ? 38.483 6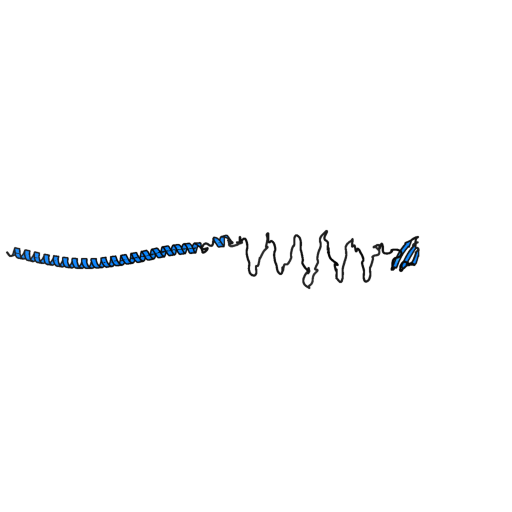.428 -61.909 1.00 88.94 228 GLY A C 1
ATOM 1656 O O . GLY A 1 228 ? 37.737 7.112 -61.208 1.00 88.94 228 GLY A O 1
ATOM 1657 N N . SER A 1 229 ? 38.144 5.996 -63.118 1.00 91.19 229 SER A N 1
ATOM 1658 C CA . SER A 1 229 ? 36.814 6.182 -63.687 1.00 91.19 229 SER A CA 1
ATOM 1659 C C . SER A 1 229 ? 36.374 4.976 -64.503 1.00 91.19 229 SER A C 1
ATOM 1661 O O . SER A 1 229 ? 37.188 4.372 -65.197 1.00 91.19 229 SER A O 1
ATOM 1663 N N . VAL A 1 230 ? 35.080 4.682 -64.481 1.00 92.31 230 VAL A N 1
ATOM 1664 C CA . VAL A 1 230 ? 34.430 3.697 -65.347 1.00 92.31 230 VAL A CA 1
ATOM 1665 C C . VAL A 1 230 ? 33.370 4.416 -66.163 1.00 92.31 230 VAL A C 1
ATOM 1667 O O . VAL A 1 230 ? 32.507 5.084 -65.597 1.00 92.31 230 VAL A O 1
ATOM 1670 N N . LYS A 1 231 ? 33.408 4.262 -67.486 1.00 90.00 231 LYS A N 1
ATOM 1671 C CA . LYS A 1 231 ? 32.339 4.753 -68.353 1.00 90.00 231 LYS A CA 1
ATOM 1672 C C . LYS A 1 231 ? 31.104 3.882 -68.149 1.00 90.00 231 LYS A C 1
ATOM 1674 O O . LYS A 1 231 ? 31.131 2.693 -68.454 1.00 90.00 231 LYS A O 1
ATOM 1679 N N . LEU A 1 232 ? 30.049 4.474 -67.604 1.00 84.62 232 LEU A N 1
ATOM 1680 C CA . LEU A 1 232 ? 28.733 3.860 -67.532 1.00 84.62 232 LEU A CA 1
ATOM 1681 C C . LEU A 1 232 ? 28.082 4.146 -68.888 1.00 84.62 232 LEU A C 1
ATOM 1683 O O . LEU A 1 232 ? 27.681 5.276 -69.152 1.00 84.62 232 LEU A O 1
ATOM 1687 N N . THR A 1 233 ? 28.162 3.157 -69.778 1.00 74.31 233 THR A N 1
ATOM 1688 C CA . THR A 1 233 ? 27.679 3.186 -71.172 1.00 74.31 233 THR A CA 1
ATOM 1689 C C . THR A 1 233 ? 26.300 3.799 -71.329 1.00 74.31 233 THR A C 1
ATOM 1691 O O . THR A 1 233 ? 25.417 3.407 -70.532 1.00 74.31 233 THR A O 1
#

pLDDT: mean 87.92, std 11.38, range [50.28, 97.81]

Radius of gyration: 60.72 Å; chains: 1; bounding box: 111×36×190 Å

Sequence (233 aa):
MVQLNIRADSITAEVTRVERKADSTLTQVSSLSIEVGQISTRVSNIDSRLGTAESSIVQQVGQISSKVSQTDYNGNTIASLINQTSTTIRIQASKINLVGAVRVLSDLSGDMGTIYAGNIEGGTINIGTDATVGNNLYLGKYGGGSKSVVFGSGSVIQYNGSYKELSSLNVRLNGSSNEMNGQNTIYGSLSVPQTTSVSGLARANSSGIGISYSNGNLFVQVNGSTVGSVKLT

Foldseek 3Di:
DVVVVVVVVVVVVVVVVVVVVVVVVVVVVVVVVVVVVVVVVVVVVVVVVVVVVVVVVVVVVVVVVVVCVVDVVVCCVVCVQWPDDPVDTDGDDPDDDDPDDDDDPDDDDDCPDDDDDDDDDDPDDDDPDDDDDDDDDDQDDPDDDDGDDDDDPPDDDDDDDDDDDDDDPDDDDPDPDDDDDDDDDDDDDDDDDPPHDDPPQADQQAAAWHWDDDPQWIFIDHNNHTPDIDRND